Protein AF-A0A661M2Y5-F1 (afdb_monomer)

Structure (mmCIF, N/CA/C/O backbone):
data_AF-A0A661M2Y5-F1
#
_entry.id   AF-A0A661M2Y5-F1
#
loop_
_atom_site.group_PDB
_atom_site.id
_atom_site.type_symbol
_atom_site.label_atom_id
_atom_site.label_alt_id
_atom_site.label_comp_id
_atom_site.label_asym_id
_atom_site.label_entity_id
_atom_site.label_seq_id
_atom_site.pdbx_PDB_ins_code
_atom_site.Cartn_x
_atom_site.Cartn_y
_atom_site.Cartn_z
_atom_site.occupancy
_atom_site.B_iso_or_equiv
_atom_site.auth_seq_id
_atom_site.auth_comp_id
_atom_site.auth_asym_id
_atom_site.auth_atom_id
_atom_site.pdbx_PDB_model_num
ATOM 1 N N . MET A 1 1 ? -28.097 -29.150 -18.353 1.00 53.78 1 MET A N 1
ATOM 2 C CA . MET A 1 1 ? -28.037 -28.243 -17.171 1.00 53.78 1 MET A CA 1
ATOM 3 C C . MET A 1 1 ? -26.857 -28.484 -16.210 1.00 53.78 1 MET A C 1
ATOM 5 O O . MET A 1 1 ? -26.328 -27.504 -15.695 1.00 53.78 1 MET A O 1
ATOM 9 N N . LYS A 1 2 ? -26.381 -29.721 -15.960 1.00 54.84 2 LYS A N 1
ATOM 10 C CA . LYS A 1 2 ? -25.217 -29.977 -15.068 1.00 54.84 2 LYS A CA 1
ATOM 11 C C . LYS A 1 2 ? -23.894 -29.356 -15.574 1.00 54.84 2 LYS A C 1
ATOM 13 O O . LYS A 1 2 ? -23.122 -28.824 -14.783 1.00 54.84 2 LYS A O 1
ATOM 18 N N . THR A 1 3 ? -23.676 -29.315 -16.887 1.00 55.94 3 THR A N 1
ATOM 19 C CA . THR A 1 3 ? -22.455 -28.793 -17.536 1.00 55.94 3 THR A CA 1
ATOM 20 C C . THR A 1 3 ? -22.291 -27.268 -17.432 1.00 55.94 3 THR A C 1
ATOM 22 O O . THR A 1 3 ? -21.174 -26.781 -17.272 1.00 55.94 3 THR A O 1
ATOM 25 N N . GLN A 1 4 ? -23.390 -26.501 -17.438 1.00 59.09 4 GLN A N 1
ATOM 26 C CA . GLN A 1 4 ? -23.367 -25.038 -17.260 1.00 59.09 4 GLN A CA 1
ATOM 27 C C . GLN A 1 4 ? -23.038 -24.625 -15.816 1.00 59.09 4 GLN A C 1
ATOM 29 O O . GLN A 1 4 ? -22.272 -23.685 -15.615 1.00 59.09 4 GLN A O 1
ATOM 34 N N . LYS A 1 5 ? -23.544 -25.350 -14.803 1.00 60.72 5 LYS A N 1
ATOM 35 C CA . LYS A 1 5 ? -23.203 -25.095 -13.387 1.00 60.72 5 LYS A CA 1
ATOM 36 C C . LYS A 1 5 ? -21.722 -25.360 -13.089 1.00 60.72 5 LYS A C 1
ATOM 38 O O . LYS A 1 5 ? -21.108 -24.602 -12.342 1.00 60.72 5 LYS A O 1
ATOM 43 N N . VAL A 1 6 ? -21.131 -26.394 -13.695 1.00 64.38 6 VAL A N 1
ATOM 44 C CA . VAL A 1 6 ? -19.703 -26.721 -13.515 1.00 64.38 6 VAL A CA 1
ATOM 45 C C . VAL A 1 6 ? -18.790 -25.682 -14.177 1.00 64.38 6 VAL A C 1
ATOM 47 O O . VAL A 1 6 ? -17.790 -25.302 -13.572 1.00 64.38 6 VAL A O 1
ATOM 50 N N . ARG A 1 7 ? -19.140 -25.176 -15.372 1.00 57.38 7 ARG A N 1
ATOM 51 C CA . ARG A 1 7 ? -18.387 -24.094 -16.040 1.00 57.38 7 ARG A CA 1
ATOM 52 C C . ARG A 1 7 ? -18.407 -22.797 -15.220 1.00 57.38 7 ARG A C 1
ATOM 54 O O . ARG A 1 7 ? -17.344 -22.329 -14.829 1.00 57.38 7 ARG A O 1
ATOM 61 N N . ARG A 1 8 ? -19.591 -22.336 -14.791 1.00 61.75 8 ARG A N 1
ATOM 62 C CA . ARG A 1 8 ? -19.737 -21.136 -13.936 1.00 61.75 8 ARG A CA 1
ATOM 63 C C . ARG A 1 8 ? -18.931 -21.218 -12.632 1.00 61.75 8 ARG A C 1
ATOM 65 O O . ARG A 1 8 ? -18.325 -20.235 -12.215 1.00 61.75 8 ARG A O 1
ATOM 72 N N . LYS A 1 9 ? -18.875 -22.398 -11.999 1.00 64.31 9 LYS A N 1
ATOM 73 C CA . LYS A 1 9 ? -18.080 -22.610 -10.777 1.00 64.31 9 LYS A CA 1
ATOM 74 C C . LYS A 1 9 ? -16.570 -22.540 -11.047 1.00 64.31 9 LYS A C 1
ATOM 76 O O . LYS A 1 9 ? -15.843 -21.982 -10.232 1.00 64.31 9 LYS A O 1
ATOM 81 N N . LYS A 1 10 ? -16.092 -23.068 -12.180 1.00 63.12 10 LYS A N 1
ATOM 82 C CA . LYS A 1 10 ? -14.674 -22.978 -12.577 1.00 63.12 10 LYS A CA 1
ATOM 83 C C . LYS A 1 10 ? -14.258 -21.540 -12.900 1.00 63.12 10 LYS A C 1
ATOM 85 O O . LYS A 1 10 ? -13.188 -21.122 -12.463 1.00 63.12 10 LYS A O 1
ATOM 90 N N . ASP A 1 11 ? -15.113 -20.782 -13.581 1.00 69.62 11 ASP A N 1
ATOM 91 C CA . ASP A 1 11 ? -14.836 -19.387 -13.943 1.00 69.62 11 ASP A CA 1
ATOM 92 C C . ASP A 1 11 ? -14.784 -18.481 -12.703 1.00 69.62 11 ASP A C 1
ATOM 94 O O . ASP A 1 11 ? -13.849 -17.696 -12.549 1.00 69.62 11 ASP A O 1
ATOM 98 N N . SER A 1 12 ? -15.703 -18.679 -11.751 1.00 71.31 12 SER A N 1
ATOM 99 C CA . SER A 1 12 ? -15.697 -17.990 -10.451 1.00 71.31 12 SER A CA 1
ATOM 100 C C . SER A 1 12 ? -14.425 -18.271 -9.635 1.00 71.31 12 SER A C 1
ATOM 102 O O . SER A 1 12 ? -13.806 -17.346 -9.110 1.00 71.31 12 SER A O 1
ATOM 104 N N . ILE A 1 13 ? -13.970 -19.530 -9.581 1.00 75.06 13 ILE A N 1
ATOM 105 C CA . ILE A 1 13 ? -12.725 -19.902 -8.883 1.00 75.06 13 ILE A CA 1
ATOM 106 C C . ILE A 1 13 ? -11.501 -19.266 -9.560 1.00 75.06 13 ILE A C 1
ATOM 108 O O . ILE A 1 13 ? -10.579 -18.807 -8.881 1.00 75.06 13 ILE A O 1
ATOM 112 N N . LYS A 1 14 ? -11.478 -19.225 -10.897 1.00 74.88 14 LYS A N 1
ATOM 113 C CA . LYS A 1 14 ? -10.385 -18.615 -11.664 1.00 74.88 14 LYS A CA 1
ATOM 114 C C . LYS A 1 14 ? -10.328 -17.098 -11.450 1.00 74.88 14 LYS A C 1
ATOM 116 O O . LYS A 1 14 ? -9.233 -16.562 -11.276 1.00 74.88 14 LYS A O 1
ATOM 121 N N . ALA A 1 15 ? -11.482 -16.431 -11.404 1.00 75.06 15 ALA A N 1
ATOM 122 C CA . ALA A 1 15 ? -11.588 -15.005 -11.104 1.00 75.06 15 ALA A CA 1
ATOM 123 C C . ALA A 1 15 ? -11.096 -14.677 -9.682 1.00 75.06 15 ALA A C 1
ATOM 125 O O . ALA A 1 15 ? -10.226 -13.823 -9.524 1.00 75.06 15 ALA A O 1
ATOM 126 N N . ASP A 1 16 ? -11.541 -15.424 -8.664 1.00 80.94 16 ASP A N 1
ATOM 127 C CA . ASP A 1 16 ? -11.097 -15.242 -7.270 1.00 80.94 16 ASP A CA 1
ATOM 128 C C . ASP A 1 16 ? -9.580 -15.465 -7.119 1.00 80.94 16 ASP A C 1
ATOM 130 O O . ASP A 1 16 ? -8.880 -14.703 -6.449 1.00 80.94 16 ASP A O 1
ATOM 134 N N . LYS A 1 17 ? -9.021 -16.467 -7.815 1.00 85.62 17 LYS A N 1
ATOM 135 C CA . LYS A 1 17 ? -7.566 -16.681 -7.848 1.00 85.62 17 LYS A CA 1
ATOM 136 C C . LYS A 1 17 ? -6.831 -15.490 -8.472 1.00 85.62 17 LYS A C 1
ATOM 138 O O . LYS A 1 17 ? -5.809 -15.075 -7.931 1.00 85.62 17 LYS A O 1
ATOM 143 N N . ARG A 1 18 ? -7.344 -14.924 -9.571 1.00 85.38 18 ARG A N 1
ATOM 144 C CA . ARG A 1 18 ? -6.750 -13.751 -10.235 1.00 85.38 18 ARG A CA 1
ATOM 145 C C . ARG A 1 18 ? -6.761 -12.528 -9.316 1.00 85.38 18 ARG A C 1
ATOM 147 O O . ARG A 1 18 ? -5.717 -11.904 -9.149 1.00 85.38 18 ARG A O 1
ATOM 154 N N . LEU A 1 19 ? -7.892 -12.232 -8.672 1.00 86.69 19 LEU A N 1
ATOM 155 C CA . LEU A 1 19 ? -8.020 -11.107 -7.737 1.00 86.69 19 LEU A CA 1
ATOM 156 C C . LEU A 1 19 ? -7.081 -11.254 -6.534 1.00 86.69 19 LEU A C 1
ATOM 158 O O . LEU A 1 19 ? -6.395 -10.304 -6.166 1.00 86.69 19 LEU A O 1
ATOM 162 N N . LYS A 1 20 ? -6.960 -12.463 -5.971 1.00 88.00 20 LYS A N 1
ATOM 163 C CA . LYS A 1 20 ? -5.998 -12.746 -4.892 1.00 88.00 20 LYS A CA 1
ATOM 164 C C . LYS A 1 20 ? -4.553 -12.509 -5.316 1.00 88.00 20 LYS A C 1
ATOM 166 O O . LYS A 1 20 ? -3.779 -11.956 -4.537 1.00 88.00 20 LYS A O 1
ATOM 171 N N . THR A 1 21 ? -4.174 -12.922 -6.523 1.00 90.81 21 THR A N 1
ATOM 172 C CA . THR A 1 21 ? -2.825 -12.673 -7.050 1.00 90.81 21 THR A CA 1
ATOM 173 C C . THR A 1 21 ? -2.572 -11.179 -7.237 1.00 90.81 21 THR A C 1
ATOM 175 O O . THR A 1 21 ? -1.530 -10.692 -6.798 1.00 90.81 21 THR A O 1
ATOM 178 N N . LYS A 1 22 ? -3.536 -10.440 -7.804 1.00 91.50 22 LYS A N 1
ATOM 179 C CA . LYS A 1 22 ? -3.456 -8.977 -7.935 1.00 91.50 22 LYS A CA 1
ATOM 180 C C . LYS A 1 22 ? -3.284 -8.301 -6.573 1.00 91.50 22 LYS A C 1
ATOM 182 O O . LYS A 1 22 ? -2.339 -7.545 -6.390 1.00 91.50 22 LYS A O 1
ATOM 187 N N . ALA A 1 23 ? -4.115 -8.647 -5.587 1.00 91.31 23 ALA A N 1
ATOM 188 C CA . ALA A 1 23 ? -4.038 -8.084 -4.238 1.00 91.31 23 ALA A CA 1
ATOM 189 C C . ALA A 1 23 ? -2.690 -8.364 -3.550 1.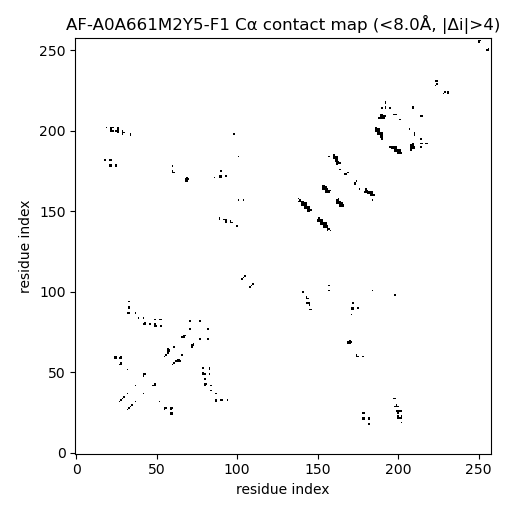00 91.31 23 ALA A C 1
ATOM 191 O O . ALA A 1 23 ? -2.152 -7.493 -2.871 1.00 91.31 23 ALA A O 1
ATOM 192 N N . LYS A 1 24 ? -2.114 -9.561 -3.739 1.00 92.94 24 LYS A N 1
ATOM 193 C CA . LYS A 1 24 ? -0.779 -9.895 -3.213 1.00 92.94 24 LYS A CA 1
ATOM 194 C C . LYS A 1 24 ? 0.312 -9.029 -3.833 1.00 92.94 24 LYS A C 1
ATOM 196 O O . LYS A 1 24 ? 1.089 -8.434 -3.097 1.00 92.94 24 LYS A O 1
ATOM 201 N N . ARG A 1 25 ? 0.339 -8.916 -5.157 1.00 93.69 25 ARG A N 1
ATOM 202 C CA . ARG A 1 25 ? 1.316 -8.075 -5.859 1.00 93.69 25 ARG A CA 1
ATOM 203 C C . ARG A 1 25 ? 1.172 -6.603 -5.477 1.00 93.69 25 ARG A C 1
ATOM 205 O O . ARG A 1 25 ? 2.158 -5.955 -5.144 1.00 93.69 25 ARG A O 1
ATOM 212 N N . LEU A 1 26 ? -0.067 -6.114 -5.403 1.00 94.56 26 LEU A N 1
ATOM 213 C CA . LEU A 1 26 ? -0.361 -4.759 -4.944 1.00 94.56 26 LEU A CA 1
ATOM 214 C C . LEU A 1 26 ? 0.139 -4.528 -3.515 1.00 94.56 26 LEU A C 1
ATOM 216 O O . LEU A 1 26 ? 0.700 -3.475 -3.234 1.00 94.56 26 LEU A O 1
ATOM 220 N N . SER A 1 27 ? -0.020 -5.509 -2.620 1.00 94.19 27 SER A N 1
ATOM 221 C CA . SER A 1 27 ? 0.463 -5.385 -1.240 1.00 94.19 27 SER A CA 1
ATOM 222 C C . SER A 1 27 ? 1.974 -5.195 -1.153 1.00 94.19 27 SER A C 1
ATOM 224 O O . SER A 1 27 ? 2.420 -4.373 -0.364 1.00 94.19 27 SER A O 1
ATOM 226 N N . VAL A 1 28 ? 2.743 -5.887 -2.000 1.00 94.50 28 VAL A N 1
ATOM 227 C CA . VAL A 1 28 ? 4.206 -5.759 -2.045 1.00 94.50 28 VAL A CA 1
ATOM 228 C C . VAL A 1 28 ? 4.600 -4.359 -2.512 1.00 94.50 28 VAL A C 1
ATOM 230 O O . VAL A 1 28 ? 5.385 -3.695 -1.843 1.00 94.50 28 VAL A O 1
ATOM 233 N N . ILE A 1 29 ? 4.005 -3.867 -3.606 1.00 94.56 29 ILE A N 1
ATOM 234 C CA . ILE A 1 29 ? 4.275 -2.510 -4.109 1.00 94.56 29 ILE A CA 1
ATOM 235 C C . ILE A 1 29 ? 3.915 -1.459 -3.054 1.00 94.56 29 ILE A C 1
ATOM 237 O O . ILE A 1 29 ? 4.697 -0.554 -2.777 1.00 94.56 29 ILE A O 1
ATOM 241 N N . VAL A 1 30 ? 2.744 -1.571 -2.430 1.00 94.69 30 VAL A N 1
ATOM 242 C CA . VAL A 1 30 ? 2.318 -0.599 -1.419 1.00 94.69 30 VAL A CA 1
ATOM 243 C C . VAL A 1 30 ? 3.250 -0.624 -0.205 1.00 94.69 30 VAL A C 1
ATOM 245 O O . VAL A 1 30 ? 3.762 0.425 0.178 1.00 94.69 30 VAL A O 1
ATOM 248 N N . ASP A 1 31 ? 3.510 -1.797 0.374 1.00 92.38 31 ASP A N 1
ATOM 249 C CA . ASP A 1 31 ? 4.230 -1.906 1.647 1.00 92.38 31 ASP A CA 1
ATOM 250 C C . ASP A 1 31 ? 5.741 -1.652 1.516 1.00 92.38 31 ASP A C 1
ATOM 252 O O . ASP A 1 31 ? 6.345 -1.112 2.448 1.00 92.38 31 ASP A O 1
ATOM 256 N N . GLU A 1 32 ? 6.358 -2.031 0.392 1.00 92.81 32 GLU A N 1
ATOM 257 C CA . GLU A 1 32 ? 7.814 -1.957 0.201 1.00 92.81 32 GLU A CA 1
ATOM 258 C C . GLU A 1 32 ? 8.280 -0.822 -0.717 1.00 92.81 32 GLU A C 1
ATOM 260 O O . GLU A 1 32 ? 9.462 -0.470 -0.669 1.00 92.81 32 GLU A O 1
ATOM 265 N N . PHE A 1 33 ? 7.385 -0.241 -1.524 1.00 93.69 33 PHE A N 1
ATOM 266 C CA . PHE A 1 33 ? 7.721 0.836 -2.458 1.00 93.69 33 PHE A CA 1
ATOM 267 C C . PHE A 1 33 ? 7.003 2.150 -2.129 1.00 93.69 33 PHE A C 1
ATOM 269 O O . PHE A 1 33 ? 7.670 3.158 -1.939 1.00 93.69 33 PHE A O 1
ATOM 276 N N . LEU A 1 34 ? 5.669 2.163 -2.008 1.00 94.12 34 LEU A N 1
ATOM 277 C CA . LEU A 1 34 ? 4.892 3.416 -1.903 1.00 94.12 34 LEU A CA 1
ATOM 278 C C . LEU A 1 34 ? 4.721 3.961 -0.478 1.00 94.12 34 LEU A C 1
ATOM 280 O O . LEU A 1 34 ? 4.495 5.156 -0.298 1.00 94.12 34 LEU A O 1
ATOM 284 N N . GLU A 1 35 ? 4.786 3.105 0.542 1.00 92.44 35 GLU A N 1
ATOM 285 C CA . GLU A 1 35 ? 4.670 3.486 1.962 1.00 92.44 35 GLU A CA 1
ATOM 286 C C . GLU A 1 35 ? 6.036 3.522 2.675 1.00 92.44 35 GLU A C 1
ATOM 288 O O . GLU A 1 35 ? 6.121 3.558 3.912 1.00 92.44 35 GLU A O 1
ATOM 293 N N . VAL A 1 36 ? 7.116 3.505 1.892 1.00 88.19 36 VAL A N 1
ATOM 294 C CA . VAL A 1 36 ? 8.504 3.633 2.338 1.00 88.19 36 VAL A CA 1
ATOM 295 C C . VAL A 1 36 ? 9.056 4.957 1.834 1.00 88.19 36 VAL A C 1
ATOM 297 O O . VAL A 1 36 ? 8.808 5.345 0.702 1.00 88.19 36 VAL A O 1
ATOM 300 N N . ASP A 1 37 ? 9.828 5.638 2.676 1.00 82.94 37 ASP A N 1
ATOM 301 C CA . ASP A 1 37 ? 10.513 6.859 2.271 1.00 82.94 37 ASP A CA 1
ATOM 302 C C . ASP A 1 37 ? 11.768 6.504 1.458 1.00 82.94 37 ASP A C 1
ATOM 304 O O . ASP A 1 37 ? 12.713 5.884 1.970 1.00 82.94 37 ASP A O 1
ATOM 308 N N . ILE A 1 38 ? 11.745 6.826 0.165 1.00 84.38 38 ILE A N 1
ATOM 309 C CA . ILE A 1 38 ? 12.832 6.540 -0.770 1.00 84.38 38 ILE A CA 1
ATOM 310 C C . ILE A 1 38 ? 13.629 7.819 -1.027 1.00 84.38 38 ILE A C 1
ATOM 312 O O . ILE A 1 38 ? 13.222 8.706 -1.774 1.00 84.38 38 ILE A O 1
ATOM 316 N N . ASP A 1 39 ? 14.819 7.871 -0.434 1.00 84.00 39 ASP A N 1
ATOM 317 C CA . ASP A 1 39 ? 15.794 8.934 -0.663 1.00 84.00 39 ASP A CA 1
ATOM 318 C C . ASP A 1 39 ? 16.480 8.762 -2.029 1.00 84.00 39 ASP A C 1
ATOM 320 O O . ASP A 1 39 ? 17.317 7.871 -2.223 1.00 84.00 39 ASP A O 1
ATOM 324 N N . ARG A 1 40 ? 16.125 9.637 -2.976 1.00 78.19 40 ARG A N 1
ATOM 325 C CA . ARG A 1 40 ? 16.626 9.629 -4.361 1.00 78.19 40 ARG A CA 1
ATOM 326 C C . ARG A 1 40 ? 18.145 9.787 -4.432 1.00 78.19 40 ARG A C 1
ATOM 328 O O . ARG A 1 40 ? 18.783 9.142 -5.258 1.00 78.19 40 ARG A O 1
ATOM 335 N N . ASN A 1 41 ? 18.735 10.566 -3.522 1.00 77.62 41 ASN A N 1
ATOM 336 C CA . ASN A 1 41 ? 20.180 10.811 -3.501 1.00 77.62 41 ASN A CA 1
ATOM 337 C C . ASN A 1 41 ? 20.978 9.574 -3.069 1.00 77.62 41 ASN A C 1
ATOM 339 O O . ASN A 1 41 ? 22.180 9.488 -3.320 1.00 77.62 41 ASN A O 1
ATOM 343 N N . LYS A 1 42 ? 20.319 8.623 -2.397 1.00 84.12 42 LYS A N 1
ATOM 344 C CA . LYS A 1 42 ? 20.926 7.358 -1.974 1.00 84.12 42 LYS A CA 1
ATOM 345 C C . LYS A 1 42 ? 20.765 6.253 -3.008 1.00 84.12 42 LYS A C 1
ATOM 347 O O . LYS A 1 42 ? 21.609 5.368 -3.039 1.00 84.12 42 LYS A O 1
ATOM 352 N N . LEU A 1 43 ? 19.743 6.309 -3.866 1.00 84.31 43 LEU A N 1
ATOM 353 C CA . LEU A 1 43 ? 19.519 5.285 -4.894 1.00 84.31 43 LEU A CA 1
ATOM 354 C C . LEU A 1 43 ? 20.704 5.156 -5.860 1.00 84.31 43 LEU A C 1
ATOM 356 O O . LEU A 1 43 ? 21.128 4.045 -6.152 1.00 84.31 43 LEU A O 1
ATOM 360 N N . SER A 1 44 ? 21.291 6.271 -6.303 1.00 82.62 44 SER A N 1
ATOM 361 C CA . SER A 1 44 ? 22.449 6.240 -7.212 1.00 82.62 44 SER A CA 1
ATOM 362 C C . SER A 1 44 ? 23.716 5.642 -6.587 1.00 82.62 44 SER A C 1
ATOM 364 O O . SER A 1 44 ? 24.606 5.221 -7.317 1.00 82.62 44 SER A O 1
ATOM 366 N N . LYS A 1 45 ? 23.798 5.593 -5.251 1.00 87.62 45 LYS A N 1
ATOM 367 C CA . LYS A 1 45 ? 24.945 5.061 -4.495 1.00 87.62 45 LYS A CA 1
ATOM 368 C C . LYS A 1 45 ? 24.726 3.635 -3.992 1.00 87.62 45 LYS A C 1
ATOM 370 O O . LYS A 1 45 ? 25.685 2.954 -3.651 1.00 87.62 45 LYS A O 1
ATOM 375 N N . ASP A 1 46 ? 23.472 3.202 -3.911 1.00 90.19 46 ASP A N 1
ATOM 376 C CA . ASP A 1 46 ? 23.064 1.904 -3.384 1.00 90.19 46 ASP A CA 1
ATOM 377 C C . ASP A 1 46 ? 22.516 1.042 -4.529 1.00 90.19 46 ASP A C 1
ATOM 379 O O . ASP A 1 46 ? 21.307 0.973 -4.786 1.00 90.19 46 ASP A O 1
ATOM 383 N N . HIS A 1 47 ? 23.444 0.430 -5.267 1.00 87.69 47 HIS A N 1
ATOM 384 C CA . HIS A 1 47 ? 23.126 -0.399 -6.428 1.00 87.69 47 HIS A CA 1
ATOM 385 C C . HIS A 1 47 ? 22.273 -1.612 -6.050 1.00 87.69 47 HIS A C 1
ATOM 387 O O . HIS A 1 47 ? 21.327 -1.928 -6.766 1.00 87.69 47 HIS A O 1
ATOM 393 N N . GLU A 1 48 ? 22.553 -2.250 -4.911 1.00 90.62 48 GLU A N 1
ATOM 394 C CA . GLU A 1 48 ? 21.803 -3.419 -4.443 1.00 90.62 48 GLU A CA 1
ATOM 395 C C . GLU A 1 48 ? 20.346 -3.053 -4.147 1.00 90.62 48 GLU A C 1
ATOM 397 O O . GLU A 1 48 ? 19.419 -3.711 -4.627 1.00 90.62 48 GLU A O 1
ATOM 402 N N . LYS A 1 49 ? 20.117 -1.955 -3.416 1.00 90.69 49 LYS A N 1
ATOM 403 C CA . LYS A 1 49 ? 18.759 -1.474 -3.156 1.00 90.69 49 LYS A CA 1
ATOM 404 C C . LYS A 1 49 ? 18.048 -1.082 -4.443 1.00 90.69 49 LYS A C 1
ATOM 406 O O . LYS A 1 49 ? 16.872 -1.409 -4.590 1.00 90.69 49 LYS A O 1
ATOM 411 N N . THR A 1 50 ? 18.725 -0.393 -5.357 1.00 88.81 50 THR A N 1
ATOM 412 C CA . THR A 1 50 ? 18.148 -0.002 -6.650 1.00 88.81 50 THR A CA 1
ATOM 413 C C . THR A 1 50 ? 17.721 -1.222 -7.459 1.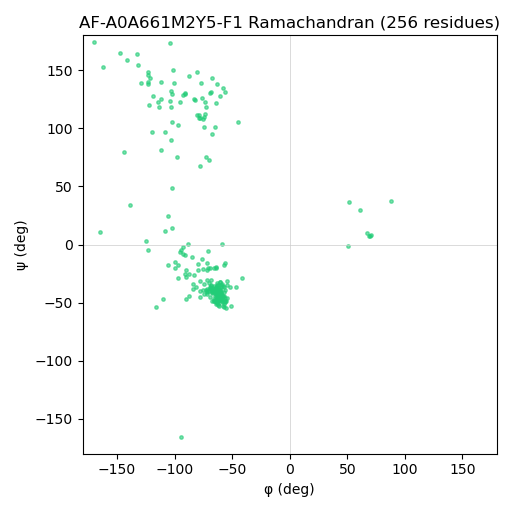00 88.81 50 THR A C 1
ATOM 415 O O . THR A 1 50 ? 16.580 -1.268 -7.915 1.00 88.81 50 THR A O 1
ATOM 418 N N . GLU A 1 51 ? 18.580 -2.235 -7.571 1.00 88.06 51 GLU A N 1
ATOM 419 C CA . GLU A 1 51 ? 18.276 -3.481 -8.280 1.00 88.06 51 GLU A CA 1
ATOM 420 C C . GLU A 1 51 ? 17.090 -4.210 -7.637 1.00 88.06 51 GLU A C 1
ATOM 422 O O . GLU A 1 51 ? 16.148 -4.612 -8.319 1.00 88.06 51 GLU A O 1
ATOM 427 N N . ARG A 1 52 ? 17.083 -4.308 -6.301 1.00 92.62 52 ARG A N 1
ATOM 428 C CA . ARG A 1 52 ? 15.986 -4.918 -5.539 1.00 92.62 52 ARG A CA 1
ATOM 429 C C . ARG A 1 52 ? 14.652 -4.225 -5.813 1.00 92.62 52 ARG A C 1
ATOM 431 O O . ARG A 1 52 ? 13.644 -4.899 -6.003 1.00 92.62 52 ARG A O 1
ATOM 438 N N . LEU A 1 53 ? 14.634 -2.891 -5.812 1.00 91.06 53 LEU A N 1
ATOM 439 C CA . LEU A 1 53 ? 13.423 -2.110 -6.073 1.00 91.06 53 LEU A CA 1
ATOM 440 C C . LEU A 1 53 ? 12.972 -2.224 -7.531 1.00 91.06 53 LEU A C 1
ATOM 442 O O . LEU A 1 53 ? 11.773 -2.304 -7.786 1.00 91.06 53 LEU A O 1
ATOM 446 N N . LEU A 1 54 ? 13.911 -2.269 -8.477 1.00 87.50 54 LEU A N 1
ATOM 447 C CA . LEU A 1 54 ? 13.596 -2.469 -9.885 1.00 87.50 54 LEU A CA 1
ATOM 448 C C . LEU A 1 54 ? 12.945 -3.836 -10.113 1.00 87.50 54 LEU A C 1
ATOM 450 O O . LEU A 1 54 ? 11.867 -3.904 -10.698 1.00 87.50 54 LEU A O 1
ATOM 454 N N . ASN A 1 55 ? 13.546 -4.901 -9.580 1.00 87.25 55 ASN A N 1
ATOM 455 C CA . ASN A 1 55 ? 13.001 -6.257 -9.664 1.00 87.25 55 ASN A CA 1
ATOM 456 C C . ASN A 1 55 ? 11.629 -6.351 -8.989 1.00 87.25 55 ASN A C 1
ATOM 458 O O . ASN A 1 55 ? 10.705 -6.947 -9.537 1.00 87.25 55 ASN A O 1
ATOM 462 N N . LEU A 1 56 ? 11.449 -5.676 -7.848 1.00 92.00 56 LEU A N 1
ATOM 463 C CA . LEU A 1 56 ? 10.152 -5.584 -7.184 1.00 92.00 56 LEU A CA 1
ATOM 464 C C . LEU A 1 56 ? 9.081 -5.009 -8.117 1.00 92.00 56 LEU A C 1
ATOM 466 O O . LEU A 1 56 ? 7.985 -5.572 -8.184 1.00 92.00 56 LEU A O 1
ATOM 470 N N . LEU A 1 57 ? 9.383 -3.925 -8.839 1.00 88.62 57 LEU A N 1
ATOM 471 C CA . LEU A 1 57 ? 8.467 -3.348 -9.822 1.00 88.62 57 LEU A CA 1
ATOM 472 C C . LEU A 1 57 ? 8.247 -4.307 -11.002 1.00 88.62 57 LEU A C 1
ATOM 474 O O . LEU A 1 57 ? 7.099 -4.590 -11.325 1.00 88.62 57 LEU A O 1
ATOM 478 N N . VAL A 1 58 ? 9.299 -4.873 -11.600 1.00 84.19 58 VAL A N 1
ATOM 479 C CA . VAL A 1 58 ? 9.208 -5.860 -12.701 1.00 84.19 58 VAL A CA 1
ATOM 480 C C . VAL A 1 58 ? 8.267 -7.012 -12.351 1.00 84.19 58 VAL A C 1
ATOM 482 O O . VAL A 1 58 ? 7.285 -7.253 -13.059 1.00 84.19 58 VAL A O 1
ATOM 485 N N . ASP A 1 59 ? 8.481 -7.656 -11.211 1.00 87.25 59 ASP A N 1
ATOM 486 C CA . ASP A 1 59 ? 7.716 -8.834 -10.807 1.00 87.25 59 ASP A CA 1
ATOM 487 C C . ASP A 1 59 ? 6.277 -8.485 -10.406 1.00 87.25 59 ASP A C 1
ATOM 489 O O . ASP A 1 59 ? 5.317 -9.182 -10.757 1.00 87.25 59 ASP A O 1
ATOM 493 N N . ASN A 1 60 ? 6.098 -7.394 -9.655 1.00 90.25 60 ASN A N 1
ATOM 494 C CA . ASN A 1 60 ? 4.816 -7.097 -9.020 1.00 90.25 60 ASN A CA 1
ATOM 495 C C . ASN A 1 60 ? 3.958 -6.119 -9.808 1.00 90.25 60 ASN A C 1
ATOM 497 O O . ASN A 1 60 ? 2.738 -6.224 -9.725 1.00 90.25 60 ASN A O 1
ATOM 501 N N . LEU A 1 61 ? 4.529 -5.214 -10.592 1.00 86.88 61 LEU A N 1
ATOM 502 C CA . LEU A 1 61 ? 3.776 -4.279 -11.426 1.00 86.88 61 LEU A CA 1
ATOM 503 C C . LEU A 1 61 ? 3.518 -4.881 -12.807 1.00 86.88 61 LEU A C 1
ATOM 505 O O . LEU A 1 61 ? 2.367 -4.951 -13.228 1.00 86.88 61 LEU A O 1
ATOM 509 N N . TRP A 1 62 ? 4.551 -5.447 -13.433 1.00 81.81 62 TRP A N 1
ATOM 510 C CA . TRP A 1 62 ? 4.481 -5.925 -14.817 1.00 81.81 62 TRP A CA 1
ATOM 511 C C . TRP A 1 62 ? 4.479 -7.459 -14.986 1.00 81.81 62 TRP A C 1
ATOM 513 O O . TRP A 1 62 ? 4.572 -7.956 -16.102 1.00 81.81 62 TRP A O 1
ATOM 523 N N . GLU A 1 63 ? 4.309 -8.243 -13.915 1.00 79.94 63 GLU A N 1
ATOM 524 C CA . GLU A 1 63 ? 4.247 -9.725 -13.970 1.00 79.94 63 GLU A CA 1
ATOM 525 C C . GLU A 1 63 ? 5.516 -10.392 -14.510 1.00 79.94 63 GLU A C 1
ATOM 527 O O . GLU A 1 63 ? 5.442 -11.445 -15.146 1.00 79.94 63 GLU A O 1
ATOM 532 N N . GLY A 1 64 ? 6.679 -9.773 -14.311 1.00 60.50 64 GLY A N 1
ATOM 533 C CA . GLY A 1 64 ? 7.925 -10.250 -14.907 1.00 60.50 64 GLY A CA 1
ATOM 534 C C . GLY A 1 64 ? 7.965 -10.084 -16.428 1.00 60.50 64 GLY A C 1
ATOM 535 O O . GLY A 1 64 ? 8.887 -10.572 -17.076 1.00 60.50 64 GLY A O 1
ATOM 536 N N . LYS A 1 65 ? 6.969 -9.415 -17.024 1.00 59.44 65 LYS A N 1
ATOM 537 C CA . LYS A 1 65 ? 6.995 -9.026 -18.430 1.00 59.44 65 LYS A CA 1
ATOM 538 C C . LYS A 1 65 ? 7.596 -7.639 -18.517 1.00 59.44 65 LYS A C 1
ATOM 540 O O . LYS A 1 65 ? 7.148 -6.718 -17.844 1.00 59.44 65 LYS A O 1
ATOM 545 N N . HIS A 1 66 ? 8.573 -7.468 -19.392 1.00 51.25 66 HIS A N 1
ATOM 546 C CA . HIS A 1 66 ? 8.957 -6.131 -19.804 1.00 51.25 66 HIS A CA 1
ATOM 547 C C . HIS A 1 66 ? 7.760 -5.516 -20.534 1.00 51.25 66 HIS A C 1
ATOM 549 O O . HIS A 1 66 ? 7.249 -6.078 -21.506 1.00 51.25 66 HIS A O 1
ATOM 555 N N . SER A 1 67 ? 7.267 -4.381 -20.045 1.00 48.97 67 SER A N 1
ATOM 556 C CA . SER A 1 67 ? 6.401 -3.541 -20.861 1.00 48.97 67 SER A CA 1
ATOM 557 C C . SER A 1 67 ? 7.264 -3.039 -22.018 1.00 48.97 67 SER A C 1
ATOM 559 O O . SER A 1 67 ? 8.038 -2.103 -21.842 1.00 48.97 67 SER A O 1
ATOM 561 N N . ASN A 1 68 ? 7.130 -3.641 -23.207 1.00 42.56 68 ASN A N 1
ATOM 562 C CA . ASN A 1 68 ? 7.748 -3.154 -24.456 1.00 42.56 68 ASN A CA 1
ATOM 563 C C . ASN A 1 68 ? 7.311 -1.718 -24.825 1.00 42.56 68 ASN A C 1
ATOM 565 O O . ASN A 1 68 ? 7.687 -1.198 -25.871 1.00 42.56 68 ASN A O 1
ATOM 569 N N . THR A 1 69 ? 6.467 -1.094 -24.005 1.00 47.78 69 THR A N 1
ATOM 570 C CA . THR A 1 69 ? 5.849 0.209 -24.229 1.00 47.78 69 THR A CA 1
ATOM 571 C C . THR A 1 69 ? 6.132 1.221 -23.127 1.00 47.78 69 THR A C 1
ATOM 573 O O . THR A 1 69 ? 5.761 2.381 -23.286 1.00 47.78 69 THR A O 1
ATOM 576 N N . ASP A 1 70 ? 6.810 0.834 -22.043 1.00 53.03 70 ASP A N 1
ATOM 577 C CA . ASP A 1 70 ? 7.273 1.814 -21.067 1.00 53.03 70 ASP A CA 1
ATOM 578 C C . ASP A 1 70 ? 8.460 2.564 -21.672 1.00 53.03 70 ASP A C 1
ATOM 580 O O . ASP A 1 70 ? 9.537 2.004 -21.885 1.00 53.03 70 ASP A O 1
ATOM 584 N N . PHE A 1 71 ? 8.227 3.850 -21.942 1.00 49.75 71 PHE A N 1
ATOM 585 C CA . PHE A 1 71 ? 9.145 4.819 -22.546 1.00 49.75 71 PHE A CA 1
ATOM 586 C C . PHE A 1 71 ? 10.591 4.718 -22.031 1.00 49.75 71 PHE A C 1
ATOM 588 O O . PHE A 1 71 ? 11.512 5.012 -22.772 1.00 49.75 71 PHE A O 1
ATOM 595 N N . TYR A 1 72 ? 10.805 4.279 -20.788 1.00 53.34 72 TYR A N 1
ATOM 596 C CA . TYR A 1 72 ? 12.124 4.203 -20.157 1.00 53.34 72 TYR A CA 1
ATOM 597 C C . TYR A 1 72 ? 12.942 2.950 -20.486 1.00 53.34 72 TYR A C 1
ATOM 599 O O . TYR A 1 72 ? 14.163 3.034 -20.442 1.00 53.34 72 TYR A O 1
ATOM 607 N N . TRP A 1 73 ? 12.320 1.817 -20.830 1.00 54.50 73 TRP A N 1
ATOM 608 C CA . TRP A 1 73 ? 13.064 0.598 -21.200 1.00 54.50 73 TRP A CA 1
ATOM 609 C C . TRP A 1 73 ? 13.586 0.635 -22.638 1.00 54.50 73 TRP A C 1
ATOM 611 O O . TRP A 1 73 ? 14.461 -0.145 -22.990 1.00 54.50 73 TRP A O 1
ATOM 621 N N . LEU A 1 74 ? 13.043 1.538 -23.459 1.00 46.88 74 LEU A N 1
ATOM 622 C CA . LEU A 1 74 ? 13.470 1.763 -24.841 1.00 46.88 74 LEU A CA 1
ATOM 623 C C . LEU A 1 74 ? 14.788 2.550 -24.942 1.00 46.88 74 LEU A C 1
ATOM 625 O O . LEU A 1 74 ? 15.370 2.606 -26.020 1.00 46.88 74 LEU A O 1
ATOM 629 N N . TYR A 1 75 ? 15.259 3.147 -23.843 1.00 51.91 75 TYR A N 1
ATOM 630 C CA . TYR A 1 75 ? 16.534 3.856 -23.788 1.00 51.91 75 TYR A CA 1
ATOM 631 C C . TYR A 1 75 ? 17.527 3.033 -22.965 1.00 51.91 75 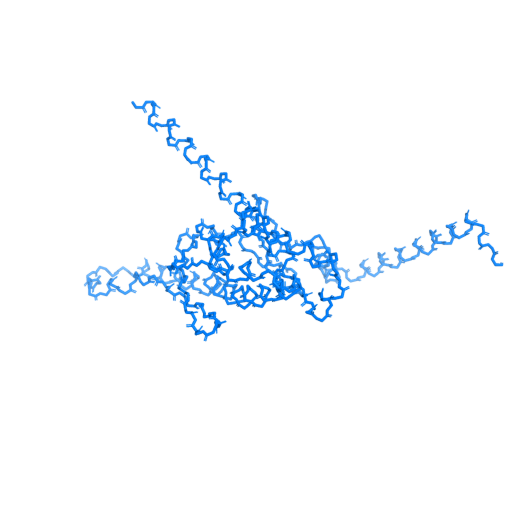TYR A C 1
ATOM 633 O O . TYR A 1 75 ? 17.529 3.104 -21.735 1.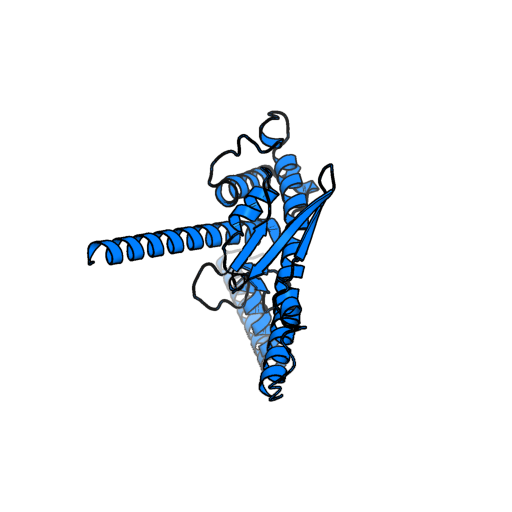00 51.91 75 TYR A O 1
ATOM 641 N N . GLU A 1 76 ? 18.371 2.257 -23.649 1.00 56.31 76 GLU A N 1
ATOM 642 C CA . GLU A 1 76 ? 19.410 1.407 -23.039 1.00 56.31 76 GLU A CA 1
ATOM 643 C C . GLU A 1 76 ? 20.397 2.198 -22.149 1.00 56.31 76 GLU A C 1
ATOM 645 O O . GLU A 1 76 ? 21.029 1.622 -21.265 1.00 56.31 76 GLU A O 1
ATOM 650 N N . ASP A 1 77 ? 20.454 3.525 -22.304 1.00 66.00 77 ASP A N 1
ATOM 651 C CA . ASP A 1 77 ? 21.404 4.414 -21.626 1.00 66.00 77 ASP A CA 1
ATOM 652 C C . ASP A 1 77 ? 20.906 5.032 -20.303 1.00 66.00 77 ASP A C 1
ATOM 654 O O . ASP A 1 77 ? 21.650 5.771 -19.652 1.00 66.00 77 ASP A O 1
ATOM 658 N N . ILE A 1 78 ? 19.662 4.782 -19.871 1.00 75.19 78 ILE A N 1
ATOM 659 C CA . ILE A 1 78 ? 19.144 5.393 -18.631 1.00 75.19 78 ILE A CA 1
ATOM 660 C C . ILE A 1 78 ? 19.597 4.584 -17.402 1.00 75.19 78 ILE A C 1
ATOM 662 O O . ILE A 1 78 ? 19.270 3.399 -17.285 1.00 75.19 78 ILE A O 1
ATOM 666 N N . PRO A 1 79 ? 20.262 5.205 -16.406 1.00 83.69 79 PRO A N 1
ATOM 667 C CA . PRO A 1 79 ? 20.632 4.518 -15.175 1.00 83.69 79 PRO A CA 1
ATOM 668 C C . PRO A 1 79 ? 19.413 3.943 -14.441 1.00 83.69 79 PRO A C 1
ATOM 670 O O . PRO A 1 79 ? 18.425 4.640 -14.199 1.00 83.69 79 PRO A O 1
ATOM 673 N N . LYS A 1 80 ? 19.506 2.694 -13.967 1.00 84.00 80 LYS A N 1
ATOM 674 C CA . LYS A 1 80 ? 18.427 2.018 -13.212 1.00 84.00 80 LYS A CA 1
ATOM 675 C C . LYS A 1 80 ? 17.900 2.841 -12.030 1.00 84.00 80 LYS A C 1
ATOM 677 O O . LYS A 1 80 ? 16.701 2.846 -11.761 1.00 84.00 80 LYS A O 1
ATOM 682 N N . SER A 1 81 ? 18.776 3.576 -11.341 1.00 86.00 81 SER A N 1
ATOM 683 C CA . SER A 1 81 ? 18.394 4.458 -10.230 1.00 86.00 81 SER A CA 1
ATOM 684 C C . SER A 1 81 ? 17.458 5.583 -10.670 1.00 86.00 81 SER A C 1
ATOM 686 O O . SER A 1 81 ? 16.565 5.972 -9.919 1.00 86.00 81 SER A O 1
ATOM 688 N N . GLU A 1 82 ? 17.633 6.093 -11.889 1.00 83.31 82 GLU A N 1
ATOM 689 C CA . GLU A 1 82 ? 16.767 7.117 -12.465 1.00 83.31 82 GLU A CA 1
ATOM 690 C C . GLU A 1 82 ? 15.398 6.537 -12.835 1.00 83.31 82 GLU A C 1
ATOM 692 O O . GLU A 1 82 ? 14.377 7.154 -12.529 1.00 83.31 82 GLU A O 1
ATOM 697 N N . ILE A 1 83 ? 15.364 5.321 -13.391 1.00 82.50 83 ILE A N 1
ATOM 698 C CA . ILE A 1 83 ? 14.118 4.590 -13.675 1.00 82.50 83 ILE A CA 1
ATOM 699 C C . ILE A 1 83 ? 13.306 4.408 -12.385 1.00 82.50 83 ILE A C 1
ATOM 701 O O . ILE A 1 83 ? 12.143 4.812 -12.319 1.00 82.50 83 ILE A O 1
ATOM 705 N N . VAL A 1 84 ? 13.929 3.863 -11.333 1.00 86.94 84 VAL A N 1
ATOM 706 C CA . VAL A 1 84 ? 13.290 3.647 -10.022 1.00 86.94 84 VAL A CA 1
ATOM 707 C C . VAL A 1 84 ? 12.791 4.966 -9.425 1.00 86.94 84 VAL A C 1
ATOM 709 O O . VAL A 1 84 ? 11.661 5.033 -8.940 1.00 86.94 84 VAL A O 1
ATOM 712 N N . SER A 1 85 ? 13.601 6.025 -9.496 1.00 86.81 85 SER A N 1
ATOM 713 C CA . SER A 1 85 ? 13.245 7.356 -8.990 1.00 86.81 85 SER A CA 1
ATOM 714 C C . SER A 1 85 ? 12.019 7.940 -9.702 1.00 86.81 85 SER A C 1
ATOM 716 O O . SER A 1 85 ? 11.071 8.372 -9.042 1.00 86.81 85 SER A O 1
ATOM 718 N N . LYS A 1 86 ? 11.985 7.891 -11.041 1.00 83.06 86 LYS A N 1
ATOM 719 C CA . LYS A 1 86 ? 10.852 8.385 -11.843 1.00 83.06 86 LYS A CA 1
ATOM 720 C C . LYS A 1 86 ? 9.581 7.570 -11.606 1.00 83.06 86 LYS A C 1
ATOM 722 O O . LYS A 1 86 ? 8.497 8.143 -11.501 1.00 83.06 86 LYS A O 1
ATOM 727 N N . CYS A 1 87 ? 9.706 6.248 -11.468 1.00 86.31 87 CYS A N 1
ATOM 728 C CA . CYS A 1 87 ? 8.580 5.387 -11.103 1.00 86.31 87 CYS A CA 1
ATOM 729 C C . CYS A 1 87 ? 8.027 5.758 -9.723 1.00 86.31 87 CYS A C 1
ATOM 731 O O . CYS A 1 87 ? 6.816 5.901 -9.566 1.00 86.31 87 CYS A O 1
ATOM 733 N N . TYR A 1 88 ? 8.904 5.953 -8.733 1.00 89.00 88 TYR A N 1
ATOM 734 C CA . TYR A 1 88 ? 8.498 6.347 -7.386 1.00 89.00 88 TYR A CA 1
ATOM 735 C C . TYR A 1 88 ? 7.775 7.693 -7.380 1.00 89.00 88 TYR A C 1
ATOM 737 O O . TYR A 1 88 ? 6.716 7.809 -6.773 1.00 89.00 88 TYR A O 1
ATOM 745 N N . GLU A 1 89 ? 8.294 8.696 -8.088 1.00 86.00 89 GLU A N 1
ATOM 746 C CA . GLU A 1 89 ? 7.664 10.014 -8.192 1.00 86.00 89 GLU A CA 1
ATOM 747 C C . GLU A 1 89 ? 6.225 9.929 -8.705 1.00 86.00 89 GLU A C 1
ATOM 749 O O . GLU A 1 89 ? 5.296 10.352 -8.019 1.00 86.00 89 GLU A O 1
ATOM 754 N N . ARG A 1 90 ? 6.031 9.292 -9.862 1.00 84.38 90 ARG A N 1
ATOM 755 C CA . ARG A 1 90 ? 4.712 9.192 -10.497 1.00 84.38 90 ARG A CA 1
ATOM 756 C C . ARG A 1 90 ? 3.734 8.369 -9.673 1.00 84.38 90 ARG A C 1
ATOM 758 O O . ARG A 1 90 ? 2.594 8.777 -9.455 1.00 84.38 90 ARG A O 1
ATOM 765 N N . LEU A 1 91 ? 4.179 7.205 -9.200 1.00 89.31 91 LEU A N 1
ATOM 766 C CA . LEU A 1 91 ? 3.318 6.314 -8.436 1.00 89.31 91 LEU A CA 1
ATOM 767 C C . LEU A 1 91 ? 2.980 6.898 -7.064 1.00 89.31 91 LEU A C 1
ATOM 769 O O . LEU A 1 91 ? 1.851 6.734 -6.616 1.00 89.31 91 LEU A O 1
ATOM 773 N N . SER A 1 92 ? 3.906 7.594 -6.397 1.00 90.38 92 SER A N 1
ATOM 774 C CA . SER A 1 92 ? 3.633 8.218 -5.097 1.00 90.38 92 SER A CA 1
ATOM 775 C C . SER A 1 92 ? 2.654 9.390 -5.201 1.00 90.38 92 SER A C 1
ATOM 777 O O . SER A 1 92 ? 1.756 9.491 -4.360 1.00 90.38 92 SER A O 1
ATOM 779 N N . GLU A 1 93 ? 2.756 10.218 -6.247 1.00 88.38 93 GLU A N 1
ATOM 780 C CA . GLU A 1 93 ? 1.798 11.297 -6.517 1.00 88.38 93 GLU A CA 1
ATOM 781 C C . GLU A 1 93 ? 0.391 10.733 -6.764 1.00 88.38 93 GLU A C 1
ATOM 783 O O . GLU A 1 93 ? -0.567 11.119 -6.083 1.00 88.38 93 GLU A O 1
ATOM 788 N N . PHE A 1 94 ? 0.277 9.763 -7.679 1.00 89.44 94 PHE A N 1
ATOM 789 C CA . PHE A 1 94 ? -0.981 9.065 -7.949 1.00 89.44 94 PHE A CA 1
ATOM 790 C C . PHE A 1 94 ? -1.544 8.419 -6.675 1.00 89.44 94 PHE A C 1
ATOM 792 O O . PHE A 1 94 ? -2.711 8.608 -6.324 1.00 89.44 94 PHE A O 1
ATOM 799 N N . TRP A 1 95 ? -0.707 7.686 -5.938 1.00 92.81 95 TRP A N 1
ATOM 800 C CA . TRP A 1 95 ? -1.100 6.952 -4.738 1.00 92.81 95 TRP A CA 1
ATOM 801 C C . TRP A 1 95 ? -1.616 7.867 -3.629 1.00 92.81 95 TRP A C 1
ATOM 803 O O . TRP A 1 95 ? -2.590 7.530 -2.951 1.00 92.81 95 TRP A O 1
ATOM 813 N N . ALA A 1 96 ? -0.999 9.034 -3.435 1.00 90.56 96 ALA A N 1
ATOM 814 C CA . ALA A 1 96 ? -1.449 10.010 -2.450 1.00 90.56 96 ALA A CA 1
ATOM 815 C C . ALA A 1 96 ? -2.882 10.490 -2.741 1.00 90.56 96 ALA A C 1
ATOM 817 O O . ALA A 1 96 ? -3.721 10.517 -1.834 1.00 90.56 96 ALA A O 1
ATOM 818 N N . GLN A 1 97 ? -3.176 10.808 -4.003 1.00 89.56 97 GLN A N 1
ATOM 819 C CA . GLN A 1 97 ? -4.503 11.251 -4.438 1.00 89.56 97 GLN A CA 1
ATOM 820 C C . GLN A 1 97 ? -5.530 10.122 -4.381 1.00 89.56 97 GLN A C 1
ATOM 822 O O . GLN A 1 97 ? -6.613 10.313 -3.826 1.00 89.56 97 GLN A O 1
ATOM 827 N N . PHE A 1 98 ? -5.167 8.931 -4.861 1.00 90.38 98 PHE A N 1
ATOM 828 C CA . PHE A 1 98 ? -6.016 7.747 -4.783 1.00 90.38 98 PHE A CA 1
ATOM 829 C C . PHE A 1 98 ? -6.416 7.434 -3.336 1.00 90.38 98 PHE A C 1
ATOM 831 O O . PHE A 1 98 ? -7.604 7.302 -3.044 1.00 90.38 98 PHE A O 1
ATOM 838 N N . LYS A 1 99 ? -5.452 7.387 -2.401 1.00 92.19 99 LYS A N 1
ATOM 839 C CA . LYS A 1 99 ? -5.726 7.157 -0.971 1.00 92.19 99 LYS A CA 1
ATOM 840 C C . LYS A 1 99 ? -6.704 8.181 -0.415 1.00 92.19 99 LYS A C 1
ATOM 842 O O . LYS A 1 99 ? -7.646 7.807 0.281 1.00 92.19 99 LYS A O 1
ATOM 847 N N . ARG A 1 100 ? -6.464 9.465 -0.689 1.00 89.00 100 ARG A N 1
ATOM 848 C CA . ARG A 1 100 ? -7.333 10.548 -0.226 1.00 89.00 100 ARG A CA 1
ATOM 849 C C . ARG A 1 100 ? -8.761 10.328 -0.719 1.00 89.00 100 ARG A C 1
ATOM 851 O O . ARG A 1 100 ? -9.657 10.229 0.109 1.00 89.00 100 ARG A O 1
ATOM 858 N N . ASN A 1 101 ? -8.942 10.147 -2.026 1.00 86.56 101 ASN A N 1
ATOM 859 C CA . ASN A 1 101 ? -10.258 9.976 -2.640 1.00 86.56 101 ASN A CA 1
ATOM 860 C C . ASN A 1 101 ? -10.977 8.723 -2.110 1.00 86.56 101 ASN A C 1
ATOM 862 O O . ASN A 1 101 ? -12.134 8.802 -1.707 1.00 86.56 101 ASN A O 1
ATOM 866 N N . LEU A 1 102 ? -10.273 7.590 -2.023 1.00 88.88 102 LEU A N 1
ATOM 867 C CA . LEU A 1 102 ? -10.809 6.330 -1.506 1.00 88.88 102 LEU A CA 1
ATOM 868 C C . LEU A 1 102 ? -11.318 6.464 -0.065 1.00 88.88 102 LEU A C 1
ATOM 870 O O . LEU A 1 102 ? -12.414 6.012 0.277 1.00 88.88 102 LEU A O 1
ATOM 874 N N . PHE A 1 103 ? -10.510 7.059 0.812 1.00 89.50 103 PHE A N 1
ATOM 875 C CA . PHE A 1 103 ? -10.881 7.173 2.216 1.00 89.50 103 PHE A CA 1
ATOM 876 C C . PHE A 1 103 ? -11.885 8.296 2.469 1.00 89.50 103 PHE A C 1
ATOM 878 O O . PHE A 1 103 ? -12.748 8.119 3.324 1.00 89.50 103 PHE A O 1
ATOM 885 N N . ASP A 1 104 ? -11.848 9.385 1.702 1.00 85.88 104 ASP A N 1
ATOM 886 C CA . ASP A 1 104 ? -12.890 10.412 1.731 1.00 85.88 104 ASP A CA 1
ATOM 887 C C . ASP A 1 104 ? -14.241 9.839 1.285 1.00 85.88 104 ASP A C 1
ATOM 889 O O . ASP A 1 104 ? -15.249 10.057 1.960 1.00 85.88 104 ASP A O 1
ATOM 893 N N . HIS A 1 105 ? -14.268 9.028 0.220 1.00 80.25 105 HIS A N 1
ATOM 894 C CA . HIS A 1 105 ? -15.476 8.322 -0.211 1.00 80.25 105 HIS A CA 1
ATOM 895 C C . HIS A 1 105 ? -16.056 7.469 0.926 1.00 80.25 105 HIS A C 1
ATOM 897 O O . HIS A 1 105 ? -17.241 7.551 1.262 1.00 80.25 105 HIS A O 1
ATOM 903 N N . ARG A 1 106 ? -15.199 6.687 1.586 1.00 82.06 106 ARG A N 1
ATOM 904 C CA . ARG A 1 106 ? -15.619 5.768 2.643 1.00 82.06 106 ARG A CA 1
ATOM 905 C C . ARG A 1 106 ? -16.039 6.459 3.942 1.00 82.06 106 ARG A C 1
ATOM 907 O O . ARG A 1 106 ? -16.972 5.997 4.592 1.00 82.06 106 ARG A O 1
ATOM 914 N N . GLU A 1 107 ? -15.333 7.508 4.352 1.00 84.88 107 GLU A N 1
ATOM 915 C CA . GLU A 1 107 ? -15.520 8.159 5.656 1.00 84.88 107 GLU A CA 1
ATOM 916 C C . GLU A 1 107 ? -16.554 9.289 5.609 1.00 84.88 107 GLU A C 1
ATOM 918 O O . GLU A 1 107 ? -17.201 9.557 6.620 1.00 84.88 107 GLU A O 1
ATOM 923 N N . LYS A 1 108 ? -16.741 9.937 4.453 1.00 79.81 108 LYS A N 1
ATOM 924 C CA . LYS A 1 108 ? -17.657 11.077 4.308 1.00 79.81 108 LYS A CA 1
ATOM 925 C C . LYS A 1 108 ? -18.884 10.719 3.478 1.00 79.81 108 LYS A C 1
ATOM 927 O O . LYS A 1 108 ? -20.001 10.986 3.902 1.00 79.81 108 LYS A O 1
ATOM 932 N N . ILE A 1 109 ? -18.701 10.072 2.330 1.00 70.94 109 ILE A N 1
ATOM 933 C CA . ILE A 1 109 ? -19.755 9.972 1.306 1.00 70.94 109 ILE A CA 1
ATOM 934 C C . ILE A 1 109 ? -20.682 8.777 1.535 1.00 70.94 109 ILE A C 1
ATOM 936 O O . ILE A 1 109 ? -21.901 8.951 1.513 1.00 70.94 109 ILE A O 1
ATOM 940 N N . LEU A 1 110 ? -20.150 7.591 1.853 1.00 74.19 110 LEU A N 1
ATOM 941 C CA . LEU A 1 110 ? -20.993 6.437 2.203 1.00 74.19 110 LEU A CA 1
ATOM 942 C C . LEU A 1 110 ? -21.925 6.724 3.399 1.00 74.19 110 LEU A C 1
ATOM 944 O O . LEU A 1 110 ? -23.117 6.420 3.298 1.00 74.19 110 LEU A O 1
ATOM 948 N N . PRO A 1 111 ? -21.465 7.354 4.502 1.00 75.81 111 PRO A N 1
ATOM 949 C CA . PRO A 1 111 ? -22.355 7.732 5.597 1.00 75.81 111 PRO A CA 1
ATOM 950 C C . PRO A 1 111 ? -23.410 8.770 5.201 1.00 75.81 111 PRO A C 1
ATOM 952 O O . PRO A 1 111 ? -24.542 8.683 5.674 1.00 75.81 111 PRO A O 1
ATOM 955 N N . LEU A 1 112 ? -23.073 9.737 4.340 1.00 70.88 112 LEU A N 1
ATOM 956 C CA . LEU A 1 112 ? -24.041 10.719 3.836 1.00 70.88 112 LEU A CA 1
ATOM 957 C C . LEU A 1 112 ? -25.137 10.043 3.003 1.00 70.88 112 LEU A C 1
ATOM 959 O O . LEU A 1 112 ? -26.315 10.263 3.276 1.00 70.88 112 LEU A O 1
ATOM 963 N N . ARG A 1 113 ? -24.774 9.148 2.073 1.00 65.81 113 ARG A N 1
ATOM 964 C CA . ARG A 1 113 ? -25.741 8.360 1.285 1.00 65.81 113 ARG A CA 1
ATOM 965 C C . ARG A 1 113 ? -26.642 7.498 2.171 1.00 65.81 113 ARG A C 1
ATOM 967 O O . ARG A 1 113 ? -27.846 7.438 1.945 1.00 65.81 113 ARG A O 1
ATOM 974 N N . ALA A 1 114 ? -26.081 6.860 3.200 1.00 71.81 114 ALA A N 1
ATOM 975 C CA . ALA A 1 114 ? -26.865 6.072 4.151 1.00 71.81 114 ALA A CA 1
ATOM 976 C C . ALA A 1 114 ? -27.883 6.937 4.917 1.00 71.81 114 ALA A C 1
ATOM 978 O O . ALA A 1 114 ? -29.034 6.531 5.071 1.00 71.81 114 ALA A O 1
ATOM 979 N N . LYS A 1 115 ? -27.482 8.144 5.346 1.00 69.81 115 LYS A N 1
ATOM 980 C CA . LYS A 1 115 ? -28.375 9.108 6.007 1.00 69.81 115 LYS A CA 1
ATOM 981 C C . LYS A 1 115 ? -29.495 9.592 5.082 1.00 69.81 115 LYS A C 1
ATOM 983 O O . LYS A 1 115 ? -30.639 9.651 5.522 1.00 69.81 115 LYS A O 1
ATOM 988 N N . LEU A 1 116 ? -29.192 9.902 3.820 1.00 66.62 116 LEU A N 1
ATOM 989 C CA . LEU A 1 116 ? -30.191 10.337 2.834 1.00 66.62 116 LEU A CA 1
ATOM 990 C C . LEU A 1 116 ? -31.225 9.235 2.558 1.00 66.62 116 LEU A C 1
ATOM 992 O O . LEU A 1 116 ? -32.413 9.465 2.757 1.00 66.62 116 LEU A O 1
ATOM 996 N N . LYS A 1 117 ? -30.779 7.999 2.290 1.00 65.00 117 LYS A N 1
ATOM 997 C CA . LYS A 1 117 ? -31.680 6.844 2.110 1.00 65.00 117 LYS A CA 1
ATOM 998 C C . LYS A 1 117 ? -32.539 6.544 3.340 1.00 65.00 117 LYS A C 1
ATOM 1000 O O . LYS A 1 117 ? -33.653 6.046 3.215 1.00 65.00 117 LYS A O 1
ATOM 1005 N N . SER A 1 118 ? -32.022 6.796 4.547 1.00 61.50 118 SER A N 1
ATOM 1006 C CA . SER A 1 118 ? -32.815 6.636 5.772 1.00 61.50 118 SER A CA 1
ATOM 1007 C C . SER A 1 118 ? -33.881 7.722 5.943 1.00 61.50 118 SER A C 1
ATOM 1009 O O . SER A 1 118 ? -34.931 7.423 6.499 1.00 61.50 118 SER A O 1
ATOM 1011 N N . LYS A 1 119 ? -33.639 8.940 5.431 1.00 59.53 119 LYS A N 1
ATOM 1012 C CA . LYS A 1 119 ? -34.614 10.040 5.432 1.00 59.53 119 LYS A CA 1
ATOM 1013 C C . LYS A 1 119 ? -35.718 9.829 4.392 1.00 59.53 119 LYS A C 1
ATOM 1015 O O . LYS A 1 119 ? -36.887 9.962 4.732 1.00 59.53 119 LYS A O 1
ATOM 1020 N N . GLU A 1 120 ? -35.358 9.389 3.187 1.00 57.66 120 GLU A N 1
ATOM 1021 C CA . GLU A 1 120 ? -36.315 9.019 2.127 1.00 57.66 120 GLU A CA 1
ATOM 1022 C C . GLU A 1 120 ? -37.261 7.893 2.563 1.00 57.66 120 GLU A C 1
ATOM 1024 O O . GLU A 1 120 ? -38.428 7.887 2.205 1.00 57.66 120 GLU A O 1
ATOM 1029 N N . LYS A 1 121 ? -36.787 6.945 3.383 1.00 56.47 121 LYS A N 1
ATOM 1030 C CA . LYS A 1 121 ? -37.644 5.889 3.950 1.00 56.47 121 LYS A CA 1
ATOM 1031 C C . LYS A 1 121 ? -38.554 6.358 5.087 1.00 56.47 121 LYS A C 1
ATOM 1033 O O . LYS A 1 121 ? -39.510 5.656 5.400 1.00 56.47 121 LYS A O 1
ATOM 1038 N N . SER A 1 122 ? -38.230 7.469 5.752 1.00 53.41 122 SER A N 1
ATOM 1039 C CA . SER A 1 122 ? -39.047 8.020 6.843 1.00 53.41 122 SER A CA 1
ATOM 1040 C C . SER A 1 122 ? -40.104 9.010 6.362 1.00 53.41 122 SER A C 1
ATOM 1042 O O . SER A 1 122 ? -41.099 9.217 7.051 1.00 53.41 122 SER A O 1
ATOM 1044 N N . GLU A 1 123 ? -39.910 9.603 5.187 1.00 49.62 123 GLU A N 1
ATOM 1045 C CA . GLU A 1 123 ? -40.884 10.481 4.555 1.00 49.62 123 GLU A CA 1
ATOM 1046 C C . GLU A 1 123 ? -41.684 9.656 3.546 1.00 49.62 123 GLU A C 1
ATOM 1048 O O . GLU A 1 123 ? -41.208 9.315 2.469 1.00 49.62 123 GLU A O 1
ATOM 1053 N N . ASN A 1 124 ? -42.908 9.290 3.925 1.00 48.56 124 ASN A N 1
ATOM 1054 C CA . ASN A 1 124 ? -43.866 8.605 3.062 1.00 48.56 124 ASN A CA 1
ATOM 1055 C C . ASN A 1 124 ? -44.356 9.599 1.986 1.00 48.56 124 ASN A C 1
ATOM 1057 O O . ASN A 1 124 ? -45.453 10.144 2.086 1.00 48.56 124 ASN A O 1
ATOM 1061 N N . ILE A 1 125 ? -43.503 9.926 1.013 1.00 48.88 125 ILE A N 1
ATOM 1062 C CA . ILE A 1 125 ? -43.831 10.821 -0.101 1.00 48.88 125 ILE A CA 1
ATOM 1063 C C . ILE A 1 125 ? -44.189 9.944 -1.295 1.00 48.88 125 ILE A C 1
ATOM 1065 O O . ILE A 1 125 ? -43.429 9.781 -2.247 1.00 48.88 125 ILE A O 1
ATOM 1069 N N . ASP A 1 126 ? -45.391 9.377 -1.224 1.00 50.44 126 ASP A N 1
ATOM 1070 C CA . ASP A 1 126 ? -46.149 9.110 -2.435 1.00 50.44 126 ASP A CA 1
ATOM 1071 C C . ASP A 1 126 ? -46.459 10.459 -3.105 1.00 50.44 126 ASP A C 1
ATOM 1073 O O . ASP A 1 126 ? -46.854 11.422 -2.444 1.00 50.44 126 ASP A O 1
ATOM 1077 N N . SER A 1 127 ? -46.327 10.497 -4.433 1.00 47.03 127 SER A N 1
ATOM 1078 C CA . SER A 1 127 ? -46.922 11.482 -5.355 1.00 47.03 127 SER A CA 1
ATOM 1079 C C . SER A 1 127 ? -46.200 12.801 -5.695 1.00 47.03 127 SER A C 1
ATOM 1081 O O . SER A 1 127 ? -46.890 13.793 -5.927 1.00 47.03 127 SER A O 1
ATOM 1083 N N . LYS A 1 128 ? -44.859 12.845 -5.849 1.00 43.00 128 LYS A N 1
ATOM 1084 C CA . LYS A 1 128 ? -44.224 13.898 -6.704 1.00 43.00 128 LYS A CA 1
ATOM 1085 C C . LYS A 1 128 ? -42.756 13.727 -7.141 1.00 43.00 128 LYS A C 1
ATOM 1087 O O . LYS A 1 128 ? -42.187 14.665 -7.690 1.00 43.00 128 LYS A O 1
ATOM 1092 N N . ILE A 1 129 ? -42.128 12.566 -6.943 1.00 46.59 129 ILE A N 1
ATOM 1093 C CA . ILE A 1 129 ? -40.697 12.352 -7.251 1.00 46.59 129 ILE A CA 1
ATOM 1094 C C . ILE A 1 129 ? -40.520 11.567 -8.566 1.00 46.59 129 ILE A C 1
ATOM 1096 O O . ILE A 1 129 ? -39.797 10.582 -8.612 1.00 46.59 129 ILE A O 1
ATOM 1100 N N . GLU A 1 130 ? -41.202 11.962 -9.640 1.00 42.94 130 GLU A N 1
ATOM 1101 C CA . GLU A 1 130 ? -40.833 11.511 -11.000 1.00 42.94 130 GLU A CA 1
ATOM 1102 C C . GLU A 1 130 ? -39.962 12.550 -11.724 1.00 42.94 130 GLU A C 1
ATOM 1104 O O . GLU A 1 130 ? -39.222 12.197 -12.630 1.00 42.94 130 GLU A O 1
ATOM 1109 N N . GLU A 1 131 ? -39.942 13.809 -11.268 1.00 39.03 131 GLU A N 1
ATOM 1110 C CA . GLU A 1 131 ? -39.123 14.877 -11.875 1.00 39.03 131 GLU A CA 1
ATOM 1111 C C . GLU A 1 131 ? -37.744 15.076 -11.215 1.00 39.03 131 GLU A C 1
ATOM 1113 O O . GLU A 1 131 ? -36.933 15.862 -11.698 1.00 39.03 131 GLU A O 1
ATOM 1118 N N . TYR A 1 132 ? -37.441 14.359 -10.125 1.00 41.59 132 TYR A N 1
ATOM 1119 C CA . TYR A 1 132 ? -36.168 14.486 -9.391 1.00 41.59 132 TYR A CA 1
ATOM 1120 C C . TYR A 1 132 ? -35.400 13.165 -9.213 1.00 41.59 132 TYR A C 1
ATOM 1122 O O . TYR A 1 132 ? -34.342 13.160 -8.578 1.00 41.59 132 TYR A O 1
ATOM 1130 N N . SER A 1 133 ? -35.879 12.045 -9.771 1.00 37.91 133 SER A N 1
ATOM 1131 C CA . SER A 1 133 ? -35.183 10.750 -9.678 1.00 37.91 133 SER A CA 1
ATOM 1132 C C . SER A 1 133 ? -33.875 10.703 -10.472 1.00 37.91 133 SER A C 1
ATOM 1134 O O . SER A 1 133 ? -33.005 9.891 -10.156 1.00 37.91 133 SER A O 1
ATOM 1136 N N . ASP A 1 134 ? -33.701 11.599 -11.444 1.00 36.94 134 ASP A N 1
ATOM 1137 C CA . ASP A 1 134 ? -32.516 11.623 -12.309 1.00 36.94 134 ASP A CA 1
ATOM 1138 C C . ASP A 1 134 ? -31.244 12.103 -11.589 1.00 36.94 134 ASP A C 1
ATOM 1140 O O . ASP A 1 134 ? -30.143 11.809 -12.041 1.00 36.94 134 ASP A O 1
ATOM 1144 N N . ASN A 1 135 ? -31.360 12.743 -10.418 1.00 39.72 135 ASN A N 1
ATOM 1145 C CA . ASN A 1 135 ? -30.203 13.257 -9.666 1.00 39.72 135 ASN A CA 1
ATOM 1146 C C . ASN A 1 135 ? -29.683 12.310 -8.567 1.00 39.72 135 ASN A C 1
ATOM 1148 O O . ASN A 1 135 ? -28.671 12.593 -7.927 1.00 39.72 135 ASN A O 1
ATOM 1152 N N . ILE A 1 136 ? -30.363 11.191 -8.289 1.00 40.47 136 ILE A N 1
ATOM 1153 C CA . ILE A 1 136 ? -29.971 10.275 -7.193 1.00 40.47 136 ILE A CA 1
ATOM 1154 C C . ILE A 1 136 ? -29.007 9.181 -7.684 1.00 40.47 136 ILE A C 1
ATOM 1156 O O . ILE A 1 136 ? -28.385 8.479 -6.879 1.00 40.47 136 ILE A O 1
ATOM 1160 N N . ASN A 1 137 ? -28.808 9.086 -9.000 1.00 42.31 137 ASN A N 1
ATOM 1161 C CA . ASN A 1 137 ? -27.906 8.129 -9.629 1.00 42.31 137 ASN A CA 1
ATOM 1162 C C . ASN A 1 137 ? -26.604 8.759 -10.145 1.00 42.31 137 ASN A C 1
ATOM 1164 O O . ASN A 1 137 ? -25.964 8.193 -11.026 1.00 42.31 137 ASN A O 1
ATOM 1168 N N . ASP A 1 138 ? -26.184 9.894 -9.577 1.00 46.06 138 ASP A N 1
ATOM 1169 C CA . ASP A 1 138 ? -24.863 10.445 -9.861 1.00 46.06 138 ASP A CA 1
ATOM 1170 C C . ASP A 1 138 ? -23.791 9.508 -9.286 1.00 46.06 138 ASP A C 1
ATOM 1172 O O . ASP A 1 138 ? -23.420 9.527 -8.099 1.00 46.06 138 ASP A O 1
ATOM 1176 N N . GLU A 1 139 ? -23.306 8.625 -10.155 1.00 54.06 139 GLU A N 1
ATOM 1177 C CA . GLU A 1 139 ? -22.000 8.000 -10.055 1.00 54.06 139 GLU A CA 1
ATOM 1178 C C . GLU A 1 139 ? -20.995 9.096 -9.706 1.00 54.06 139 GLU A C 1
ATOM 1180 O O . GLU A 1 139 ? -20.669 9.962 -10.515 1.00 54.06 139 GLU A O 1
ATOM 1185 N N . GLN A 1 140 ? -20.538 9.116 -8.453 1.00 60.28 140 GLN A N 1
ATOM 1186 C CA . GLN A 1 140 ? -19.637 10.170 -8.029 1.00 60.28 140 GLN A CA 1
ATOM 1187 C C . GLN A 1 140 ? -18.270 9.889 -8.644 1.00 60.28 140 GLN A C 1
ATOM 1189 O O . GLN A 1 140 ? -17.526 9.021 -8.181 1.00 60.28 140 GLN A O 1
ATOM 1194 N N . LEU A 1 141 ? -17.981 10.617 -9.718 1.00 57.47 141 LEU A N 1
ATOM 1195 C CA . LEU A 1 141 ? -16.709 10.572 -10.412 1.00 57.47 141 LEU A CA 1
ATOM 1196 C C . LEU A 1 141 ? -15.666 11.300 -9.563 1.00 57.47 141 LEU A C 1
ATOM 1198 O O . LEU A 1 141 ? -15.826 12.472 -9.219 1.00 57.47 141 LEU A O 1
ATOM 1202 N N . TYR A 1 142 ? -14.585 10.606 -9.217 1.00 67.25 142 TYR A N 1
ATOM 1203 C CA . TYR A 1 142 ? -13.410 11.236 -8.628 1.00 67.25 142 TYR A CA 1
ATOM 1204 C C . TYR A 1 142 ? -12.352 11.412 -9.701 1.00 67.25 142 TYR A C 1
ATOM 1206 O O . TYR A 1 142 ? -12.080 10.500 -10.479 1.00 67.25 142 TYR A O 1
ATOM 1214 N N . PHE A 1 143 ? -11.694 12.563 -9.675 1.00 67.50 143 PHE A N 1
ATOM 1215 C CA . PHE A 1 143 ? -10.587 12.859 -10.569 1.00 67.50 143 PHE A CA 1
ATOM 1216 C C . PHE A 1 143 ? -9.268 12.730 -9.803 1.00 67.50 143 PHE A C 1
ATOM 1218 O O . PHE A 1 143 ? -9.121 13.218 -8.676 1.00 67.50 143 PHE A O 1
ATOM 1225 N N . ILE A 1 144 ? -8.317 12.025 -10.403 1.00 69.69 144 ILE A N 1
ATOM 1226 C CA . ILE A 1 144 ? -6.919 11.963 -9.987 1.00 69.69 144 ILE A CA 1
ATOM 1227 C C . ILE A 1 144 ? -6.114 12.621 -11.102 1.00 69.69 144 ILE A C 1
ATOM 1229 O O . ILE A 1 144 ? -6.118 12.139 -12.232 1.00 69.69 144 ILE A O 1
ATOM 1233 N N . SER A 1 145 ? -5.420 13.711 -10.797 1.00 63.88 145 SER A N 1
ATOM 1234 C CA . SER A 1 145 ? -4.566 14.392 -11.773 1.00 63.88 145 SER A CA 1
ATOM 1235 C C . SER A 1 145 ? -3.136 13.902 -11.614 1.00 63.88 145 SER A C 1
ATOM 1237 O O . SER A 1 145 ? -2.566 14.025 -10.536 1.00 63.88 145 SER A O 1
ATOM 1239 N N . VAL A 1 146 ? -2.528 13.366 -12.666 1.00 57.75 146 VAL A N 1
ATOM 1240 C CA . VAL A 1 146 ? -1.111 12.981 -12.665 1.00 57.75 146 VAL A CA 1
ATOM 1241 C C . VAL A 1 146 ? -0.362 13.918 -13.598 1.00 57.75 146 VAL A C 1
ATOM 1243 O O . VAL A 1 146 ? -0.720 14.055 -14.772 1.00 57.75 146 VAL A O 1
ATOM 1246 N N . LYS A 1 147 ? 0.687 14.573 -13.094 1.00 54.72 147 LYS A N 1
ATOM 1247 C CA . LYS A 1 147 ? 1.511 15.457 -13.919 1.00 54.72 147 LYS A CA 1
ATOM 1248 C C . LYS A 1 147 ? 2.485 14.624 -14.761 1.00 54.72 147 LYS A C 1
ATOM 1250 O O . LYS A 1 147 ? 3.439 14.048 -14.245 1.00 54.72 147 LYS A O 1
ATOM 1255 N N . TYR A 1 148 ? 2.238 14.558 -16.069 1.00 56.09 148 TYR A N 1
ATOM 1256 C CA 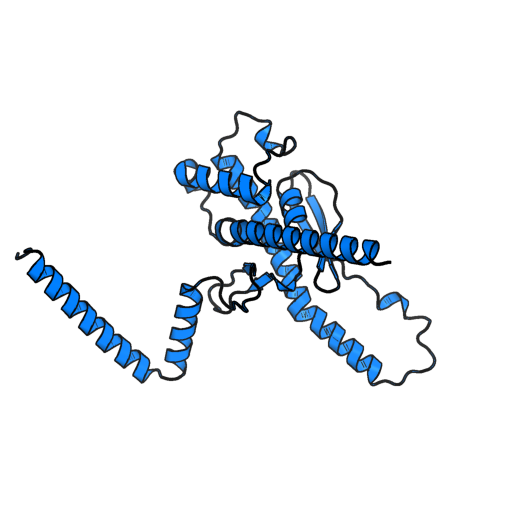. TYR A 1 148 ? 3.201 14.098 -17.078 1.00 56.09 148 TYR A CA 1
ATOM 1257 C C . TYR A 1 148 ? 3.954 15.306 -17.672 1.00 56.09 148 TYR A C 1
ATOM 1259 O O . TYR A 1 148 ? 3.869 16.421 -17.161 1.00 56.09 148 TYR A O 1
ATOM 1267 N N . HIS A 1 149 ? 4.651 15.109 -18.800 1.00 41.28 149 HIS A N 1
ATOM 1268 C CA . HIS A 1 149 ? 5.010 16.211 -19.709 1.00 41.28 149 HIS A CA 1
ATOM 1269 C C . HIS A 1 149 ? 3.772 17.012 -20.189 1.00 41.28 149 HIS A C 1
ATOM 1271 O O . HIS A 1 149 ? 3.921 18.133 -20.661 1.00 41.28 149 HIS A O 1
ATOM 1277 N N . PHE A 1 150 ? 2.563 16.459 -20.020 1.00 48.38 150 PHE A N 1
ATOM 1278 C CA . PHE A 1 150 ? 1.251 17.111 -20.104 1.00 48.38 150 PHE A CA 1
ATOM 1279 C C . PHE A 1 150 ? 0.407 16.714 -18.874 1.00 48.38 150 PHE A C 1
ATOM 1281 O O . PHE A 1 150 ? 0.646 15.670 -18.280 1.00 48.38 150 PHE A O 1
ATOM 1288 N N . GLU A 1 151 ? -0.566 17.508 -18.431 1.00 57.62 151 GLU A N 1
ATOM 1289 C CA . GLU A 1 151 ? -1.427 17.102 -17.305 1.00 57.62 151 GLU A CA 1
ATOM 1290 C C . GLU A 1 151 ? -2.407 15.999 -17.758 1.00 57.62 151 GLU A C 1
ATOM 1292 O O . GLU A 1 151 ? -3.210 16.217 -18.663 1.00 57.62 151 GLU A O 1
ATOM 1297 N N . LYS A 1 152 ? -2.329 14.796 -17.164 1.00 67.44 152 LYS A N 1
ATOM 1298 C CA . LYS A 1 152 ? -3.238 13.668 -17.448 1.00 67.44 152 LYS A CA 1
ATOM 1299 C C . LYS A 1 152 ? -4.253 13.556 -16.312 1.00 67.44 152 LYS A C 1
ATOM 1301 O O . LYS A 1 152 ? -3.877 13.304 -15.169 1.00 67.44 152 LYS A O 1
ATOM 1306 N N . GLN A 1 153 ? -5.540 13.713 -16.616 1.00 66.50 153 GLN A N 1
ATOM 1307 C CA . GLN A 1 153 ? -6.625 13.472 -15.658 1.00 66.50 153 GLN A CA 1
ATOM 1308 C C . GLN A 1 153 ? -7.140 12.036 -15.783 1.00 66.50 153 GLN A C 1
ATOM 1310 O O . GLN A 1 153 ? -7.437 11.566 -16.878 1.00 66.50 153 GLN A O 1
ATOM 1315 N N . ILE A 1 154 ? -7.219 11.337 -14.654 1.00 72.69 154 ILE A N 1
ATOM 1316 C CA . ILE A 1 154 ? -7.650 9.946 -14.518 1.00 72.69 154 ILE A CA 1
ATOM 1317 C C . ILE A 1 154 ? -8.949 9.928 -13.717 1.00 72.69 154 ILE A C 1
ATOM 1319 O O . ILE A 1 154 ? -8.975 10.390 -12.575 1.00 72.69 154 ILE A O 1
ATOM 1323 N N . THR A 1 155 ? -10.016 9.368 -14.281 1.00 72.56 155 THR A N 1
ATOM 1324 C CA . THR A 1 155 ? -11.292 9.218 -13.569 1.00 72.56 155 THR A CA 1
ATOM 1325 C C . THR A 1 155 ? -11.339 7.874 -12.847 1.00 72.56 155 THR A C 1
ATOM 1327 O O . THR A 1 155 ? -11.092 6.829 -13.454 1.00 72.56 155 THR A O 1
ATOM 1330 N N . VAL A 1 156 ? -11.672 7.903 -11.556 1.00 77.12 156 VAL A N 1
ATOM 1331 C CA . VAL A 1 156 ? -11.888 6.723 -10.712 1.00 77.12 156 VAL A CA 1
ATOM 1332 C C . VAL A 1 156 ? -13.283 6.756 -10.096 1.00 77.12 156 VAL A C 1
ATOM 1334 O O . VAL A 1 156 ? -13.740 7.794 -9.611 1.00 77.12 156 VAL A O 1
ATOM 1337 N N . THR A 1 157 ? -13.943 5.604 -10.084 1.00 78.19 157 THR A N 1
ATOM 1338 C CA . THR A 1 157 ? -15.231 5.399 -9.422 1.00 78.19 157 THR A CA 1
ATOM 1339 C C . THR A 1 157 ? -15.132 4.269 -8.402 1.00 78.19 157 THR A C 1
ATOM 1341 O O . THR A 1 157 ? -14.331 3.339 -8.534 1.00 78.19 157 THR A O 1
ATOM 1344 N N . PHE A 1 158 ? -15.929 4.389 -7.340 1.00 79.12 158 PHE A N 1
ATOM 1345 C CA . PHE A 1 158 ? -16.057 3.388 -6.283 1.00 79.12 158 PHE A CA 1
ATOM 1346 C C . PHE A 1 158 ? -17.513 2.928 -6.247 1.00 79.12 158 PHE A C 1
ATOM 1348 O O . PHE A 1 158 ? -18.365 3.597 -5.658 1.00 79.12 158 PHE A O 1
ATOM 1355 N N . GLU A 1 159 ? -17.809 1.813 -6.907 1.00 73.19 159 GLU A N 1
ATOM 1356 C CA . GLU A 1 159 ? -19.171 1.307 -7.063 1.00 73.19 159 GLU A CA 1
ATOM 1357 C C . GLU A 1 159 ? -19.292 -0.073 -6.420 1.00 73.19 159 GLU A C 1
ATOM 1359 O O . GLU A 1 159 ? -18.491 -0.954 -6.690 1.00 73.19 159 GLU A O 1
ATOM 1364 N N . ASN A 1 160 ? -20.277 -0.277 -5.540 1.00 70.50 160 ASN A N 1
ATOM 1365 C CA . ASN A 1 160 ? -20.543 -1.583 -4.915 1.00 70.50 160 ASN A CA 1
ATOM 1366 C C . ASN A 1 160 ? -19.314 -2.262 -4.262 1.00 70.50 160 ASN A C 1
ATOM 1368 O O . ASN A 1 160 ? -19.202 -3.484 -4.262 1.00 70.50 160 ASN A O 1
ATOM 1372 N N . ASP A 1 161 ? -18.428 -1.467 -3.649 1.00 77.56 161 ASP A N 1
ATOM 1373 C CA . ASP A 1 161 ? -17.126 -1.888 -3.096 1.00 77.56 161 ASP A CA 1
ATOM 1374 C C . ASP A 1 161 ? -16.078 -2.277 -4.149 1.00 77.56 161 ASP A C 1
ATOM 1376 O O . ASP A 1 161 ? -15.003 -2.704 -3.765 1.00 77.56 161 ASP A O 1
ATOM 1380 N N . GLU A 1 162 ? -16.311 -2.082 -5.442 1.00 81.06 162 GLU A N 1
ATOM 1381 C CA . GLU A 1 162 ? -15.334 -2.271 -6.518 1.00 81.06 162 GLU A CA 1
ATOM 1382 C C . GLU A 1 162 ? -14.742 -0.932 -6.989 1.00 81.06 162 GLU A C 1
ATOM 1384 O O . GLU A 1 162 ? -15.360 0.129 -6.884 1.00 81.06 162 GLU A O 1
ATOM 1389 N N . ILE A 1 163 ? -13.494 -0.978 -7.461 1.00 83.50 163 ILE A N 1
ATOM 1390 C CA . ILE A 1 163 ? -12.776 0.184 -7.997 1.00 83.50 163 ILE A CA 1
ATOM 1391 C C . ILE A 1 163 ? -12.748 0.080 -9.516 1.00 83.50 163 ILE A C 1
ATOM 1393 O O . ILE A 1 163 ? -12.194 -0.889 -10.044 1.00 83.50 163 ILE A O 1
ATOM 1397 N N . HIS A 1 164 ? -13.247 1.102 -10.205 1.00 78.31 164 HIS A N 1
ATOM 1398 C CA . HIS A 1 164 ? -13.198 1.180 -11.662 1.00 78.31 164 HIS A CA 1
ATOM 1399 C C . HIS A 1 164 ? -12.449 2.428 -12.120 1.00 78.31 164 HIS A C 1
ATOM 1401 O O . HIS A 1 164 ? -12.545 3.496 -11.517 1.00 78.31 164 HIS A O 1
ATOM 1407 N N . PHE A 1 165 ? -11.694 2.278 -13.204 1.00 77.81 165 PHE A N 1
ATOM 1408 C CA . PHE A 1 165 ? -10.995 3.373 -13.867 1.00 77.81 165 PHE A CA 1
ATOM 1409 C C . PHE A 1 165 ? -11.430 3.449 -15.325 1.00 77.81 165 PHE A C 1
ATOM 1411 O O . PHE A 1 165 ? -11.554 2.420 -15.992 1.00 77.81 165 PHE A O 1
ATOM 1418 N N . VAL A 1 166 ? -11.613 4.668 -15.827 1.00 59.50 166 VAL A N 1
ATOM 1419 C CA . VAL A 1 166 ? -11.910 4.926 -17.241 1.00 59.50 166 VAL A CA 1
ATOM 1420 C C . VAL A 1 166 ? -10.631 5.431 -17.899 1.00 59.50 166 VAL A C 1
ATOM 1422 O O . VAL A 1 166 ? -10.362 6.629 -17.858 1.00 59.50 166 VAL A O 1
ATOM 1425 N N . GLN A 1 167 ? -9.795 4.535 -18.447 1.00 59.34 167 GLN A N 1
ATOM 1426 C CA . GLN A 1 167 ? -8.610 4.961 -19.206 1.00 59.34 167 GLN A CA 1
ATOM 1427 C C . GLN A 1 167 ? -7.977 3.906 -20.129 1.00 59.34 167 GLN A C 1
ATOM 1429 O O . GLN A 1 167 ? -8.043 2.705 -19.876 1.00 59.34 167 GLN A O 1
ATOM 1434 N N . LEU A 1 168 ? -7.328 4.415 -21.187 1.00 44.91 168 LEU A N 1
ATOM 1435 C CA . LEU A 1 168 ? -6.461 3.726 -22.149 1.00 44.91 168 LEU A CA 1
ATOM 1436 C C . LEU A 1 168 ? -5.083 4.409 -22.124 1.00 44.91 168 LEU A C 1
ATOM 1438 O O . LEU A 1 168 ? -4.977 5.600 -22.416 1.00 44.91 168 LEU A O 1
ATOM 1442 N N . GLY A 1 169 ? -4.038 3.660 -21.785 1.00 51.97 169 GLY A N 1
ATOM 1443 C CA . GLY A 1 169 ? -2.649 4.116 -21.768 1.00 51.97 169 GLY A CA 1
ATOM 1444 C C . GLY A 1 169 ? -1.687 2.937 -21.564 1.00 51.97 169 GLY A C 1
ATOM 1445 O O . GLY A 1 169 ? -2.137 1.801 -21.422 1.00 51.97 169 GLY A O 1
ATOM 1446 N N . LYS A 1 170 ? -0.373 3.176 -21.642 1.00 61.69 170 LYS A N 1
ATOM 1447 C CA . LYS A 1 170 ? 0.669 2.133 -21.538 1.00 61.69 170 LYS A CA 1
ATOM 1448 C C . LYS A 1 170 ? 1.875 2.564 -20.692 1.00 61.69 170 LYS A C 1
ATOM 1450 O O . LYS A 1 170 ? 3.007 2.213 -21.016 1.00 61.69 170 LYS A O 1
ATOM 1455 N N . ASP A 1 171 ? 1.644 3.362 -19.656 1.00 74.56 171 ASP A N 1
ATOM 1456 C CA . ASP A 1 171 ? 2.691 3.853 -18.755 1.00 74.56 171 ASP A CA 1
ATOM 1457 C C . ASP A 1 171 ? 2.712 3.124 -17.387 1.00 74.56 171 ASP A C 1
ATOM 1459 O O . ASP A 1 171 ? 1.843 2.307 -17.075 1.00 74.56 171 ASP A O 1
ATOM 1463 N N . VAL A 1 172 ? 3.715 3.417 -16.547 1.00 78.75 172 VAL A N 1
ATOM 1464 C CA . VAL A 1 172 ? 3.856 2.858 -15.183 1.00 78.75 172 VAL A CA 1
ATOM 1465 C C . VAL A 1 172 ? 2.619 3.071 -14.292 1.00 78.75 172 VAL A C 1
ATOM 1467 O O . VAL A 1 172 ? 2.295 2.215 -13.466 1.00 78.75 172 VAL A O 1
ATOM 1470 N N . VAL A 1 173 ? 1.916 4.198 -14.444 1.00 83.44 173 VAL A N 1
ATOM 1471 C CA . VAL A 1 173 ? 0.690 4.499 -13.694 1.00 83.44 173 VAL A CA 1
ATOM 1472 C C . VAL A 1 173 ? -0.468 3.679 -14.247 1.00 83.44 173 VAL A C 1
ATOM 1474 O O . VAL A 1 173 ? -1.240 3.141 -13.460 1.00 83.44 173 VAL A O 1
ATOM 1477 N N . ASP A 1 174 ? -0.554 3.497 -15.563 1.00 81.56 174 ASP A N 1
ATOM 1478 C CA . ASP A 1 174 ? -1.554 2.638 -16.199 1.00 81.56 174 ASP A CA 1
ATOM 1479 C C . ASP A 1 174 ? -1.388 1.177 -15.761 1.00 81.56 174 ASP A C 1
ATOM 1481 O O . ASP A 1 174 ? -2.363 0.545 -15.361 1.00 81.56 174 ASP A O 1
ATOM 1485 N N . ALA A 1 175 ? -0.156 0.655 -15.717 1.00 84.38 175 ALA A N 1
ATOM 1486 C CA . ALA A 1 175 ? 0.120 -0.685 -15.188 1.00 84.38 175 ALA A CA 1
ATOM 1487 C C . ALA A 1 175 ? -0.318 -0.822 -13.716 1.00 84.38 175 ALA A C 1
ATOM 1489 O O . ALA A 1 175 ? -0.836 -1.857 -13.283 1.00 84.38 175 ALA A O 1
ATOM 1490 N N . PHE A 1 176 ? -0.154 0.246 -12.931 1.00 88.62 176 PHE A N 1
ATOM 1491 C CA . PHE A 1 176 ? -0.592 0.274 -11.539 1.00 88.62 176 PHE A CA 1
ATOM 1492 C C . PHE A 1 176 ? -2.118 0.356 -11.417 1.00 88.62 176 PHE A C 1
ATOM 1494 O O . PHE A 1 176 ? -2.715 -0.337 -10.591 1.00 88.62 176 PHE A O 1
ATOM 1501 N N . ILE A 1 177 ? -2.767 1.138 -12.278 1.00 88.00 177 ILE A N 1
ATOM 1502 C CA . ILE A 1 177 ? -4.223 1.211 -12.403 1.00 88.00 177 ILE A CA 1
ATOM 1503 C C . ILE A 1 177 ? -4.787 -0.150 -12.786 1.00 88.00 177 ILE A C 1
ATOM 1505 O O . ILE A 1 177 ? -5.714 -0.617 -12.132 1.00 88.00 177 ILE A O 1
ATOM 1509 N N . GLU A 1 178 ? -4.208 -0.838 -13.769 1.00 87.12 178 GLU A N 1
ATOM 1510 C CA . GLU A 1 178 ? -4.610 -2.193 -14.143 1.00 87.12 178 GLU A CA 1
ATOM 1511 C C . GLU A 1 178 ? -4.516 -3.155 -12.958 1.00 87.12 178 GLU A C 1
ATOM 1513 O O . GLU A 1 178 ? -5.381 -4.021 -12.796 1.00 87.12 178 GLU A O 1
ATOM 1518 N N . LEU A 1 179 ? -3.512 -2.992 -12.092 1.00 89.25 179 LEU A N 1
ATOM 1519 C CA . LEU A 1 179 ? -3.364 -3.788 -10.879 1.00 89.25 179 LEU A CA 1
ATOM 1520 C C . LEU A 1 179 ? -4.456 -3.490 -9.838 1.00 89.25 179 LEU A C 1
ATOM 1522 O O . LEU A 1 179 ? -4.906 -4.419 -9.165 1.00 89.25 179 LEU A O 1
ATOM 1526 N N . ILE A 1 180 ? -4.918 -2.243 -9.731 1.00 90.69 180 ILE A N 1
ATOM 1527 C CA . ILE A 1 180 ? -5.982 -1.833 -8.799 1.00 90.69 180 ILE A CA 1
ATOM 1528 C C . ILE A 1 180 ? -7.380 -2.141 -9.352 1.00 90.69 180 ILE A C 1
ATOM 1530 O O . ILE A 1 180 ? -8.267 -2.526 -8.595 1.00 90.69 180 ILE A O 1
ATOM 1534 N N . ASN A 1 181 ? -7.581 -2.004 -10.659 1.00 87.75 181 ASN A N 1
ATOM 1535 C CA . ASN A 1 181 ? -8.888 -2.068 -11.305 1.00 87.75 181 ASN A CA 1
ATOM 1536 C C . ASN A 1 181 ? -9.618 -3.391 -11.002 1.00 87.75 181 ASN A C 1
ATOM 1538 O O . ASN A 1 181 ? -9.041 -4.480 -11.123 1.00 87.75 181 ASN A O 1
ATOM 1542 N N . GLY A 1 182 ? -10.882 -3.307 -10.596 1.00 83.88 182 GLY A N 1
ATOM 1543 C CA . GLY A 1 182 ? -11.713 -4.442 -10.188 1.00 83.88 182 GLY A CA 1
ATOM 1544 C C . GLY A 1 182 ? -11.323 -5.092 -8.854 1.00 83.88 182 GLY A C 1
ATOM 1545 O O . GLY A 1 182 ? -11.835 -6.163 -8.532 1.00 83.88 182 GLY A O 1
ATOM 1546 N N . LEU A 1 183 ? -10.393 -4.517 -8.079 1.00 89.25 183 LEU A N 1
ATOM 1547 C CA . LEU A 1 183 ? -10.170 -4.947 -6.697 1.00 89.25 183 LEU A CA 1
ATOM 1548 C C . LEU A 1 183 ? -11.209 -4.317 -5.760 1.00 89.25 183 LEU A C 1
ATOM 1550 O O . LEU A 1 183 ? -11.603 -3.170 -5.980 1.00 89.25 183 LEU A O 1
ATOM 1554 N N . PRO A 1 184 ? -11.592 -5.011 -4.670 1.00 88.19 184 PRO A N 1
ATOM 1555 C CA . PRO A 1 184 ? -12.513 -4.428 -3.714 1.00 88.19 184 PRO A CA 1
ATOM 1556 C C . PRO A 1 184 ? -11.873 -3.280 -2.922 1.00 88.19 184 PRO A C 1
ATOM 1558 O O . PRO A 1 184 ? -10.816 -3.461 -2.318 1.00 88.19 184 PRO A O 1
ATOM 1561 N N . ALA A 1 185 ? -12.525 -2.124 -2.835 1.00 86.81 185 ALA A N 1
ATOM 1562 C CA . ALA A 1 185 ? -12.122 -0.974 -2.028 1.00 86.81 185 ALA A CA 1
ATOM 1563 C C . ALA A 1 185 ? -11.916 -1.341 -0.543 1.00 86.81 185 ALA A C 1
ATOM 1565 O O . ALA A 1 185 ? -11.035 -0.800 0.136 1.00 86.81 185 ALA A O 1
ATOM 1566 N N . SER A 1 186 ? -12.665 -2.317 -0.026 1.00 86.75 186 SER A N 1
ATOM 1567 C CA . SER A 1 186 ? -12.566 -2.794 1.355 1.00 86.75 186 SER A CA 1
ATOM 1568 C C . SER A 1 186 ? -11.226 -3.439 1.735 1.00 86.75 186 SER A C 1
ATOM 1570 O O . SER A 1 186 ? -10.921 -3.493 2.941 1.00 86.75 186 SER A O 1
ATOM 1572 N N . ILE A 1 187 ? -10.416 -3.892 0.764 1.00 91.06 187 ILE A N 1
ATOM 1573 C CA . ILE A 1 187 ? -9.092 -4.484 1.033 1.00 91.06 187 ILE A CA 1
ATOM 1574 C C . ILE A 1 187 ? -8.068 -3.432 1.468 1.00 91.06 187 ILE A C 1
ATOM 1576 O O . ILE A 1 187 ? -7.089 -3.776 2.128 1.00 91.06 187 ILE A O 1
ATOM 1580 N N . PHE A 1 188 ? -8.294 -2.161 1.140 1.00 92.88 188 PHE A N 1
ATOM 1581 C CA . PHE A 1 188 ? -7.432 -1.050 1.525 1.00 92.88 188 PHE A CA 1
ATOM 1582 C C . PHE A 1 188 ? -7.762 -0.610 2.956 1.00 92.88 188 PHE A C 1
ATOM 1584 O O . PHE A 1 188 ? -8.907 -0.282 3.299 1.00 92.88 188 PHE A O 1
ATOM 1591 N N . LYS A 1 189 ? -6.754 -0.599 3.829 1.00 92.19 189 LYS A N 1
ATOM 1592 C CA . LYS A 1 189 ? -6.908 -0.236 5.244 1.00 92.19 189 LYS A CA 1
ATOM 1593 C C . LYS A 1 189 ? -5.882 0.808 5.657 1.00 92.19 189 LYS A C 1
ATOM 1595 O O . LYS A 1 189 ? -4.706 0.695 5.332 1.00 92.19 189 LYS A O 1
ATOM 1600 N N . LYS A 1 190 ? -6.314 1.787 6.455 1.00 92.88 190 LYS A N 1
ATOM 1601 C CA . LYS A 1 190 ? -5.403 2.637 7.231 1.00 92.88 190 LYS A CA 1
ATOM 1602 C C . LYS A 1 190 ? -4.910 1.861 8.450 1.00 92.88 190 LYS A C 1
ATOM 1604 O O . LYS A 1 190 ? -5.690 1.163 9.100 1.00 92.88 190 LYS A O 1
ATOM 1609 N N . CYS A 1 191 ? -3.629 1.993 8.781 1.00 93.31 191 CYS A N 1
ATOM 1610 C CA . CYS A 1 191 ? -3.092 1.469 10.032 1.00 93.31 191 CYS A CA 1
ATOM 1611 C C . CYS A 1 191 ? -3.794 2.126 11.231 1.00 93.31 191 CYS A C 1
ATOM 1613 O O . CYS A 1 191 ? -3.816 3.350 11.338 1.00 93.31 191 CYS A O 1
ATOM 1615 N N . LYS A 1 192 ? -4.315 1.317 12.162 1.00 92.25 192 LYS A N 1
ATOM 1616 C CA . LYS A 1 192 ? -4.988 1.794 13.386 1.00 92.25 192 LYS A CA 1
ATOM 1617 C C . LYS A 1 192 ? -4.061 2.559 14.340 1.00 92.25 192 LYS A C 1
ATOM 1619 O O . LYS A 1 192 ? -4.526 3.298 15.204 1.00 92.25 192 LYS A O 1
ATOM 1624 N N . TYR A 1 193 ? -2.744 2.391 14.211 1.00 92.06 193 TYR A N 1
ATOM 1625 C CA . TYR A 1 193 ? -1.792 3.174 14.993 1.00 92.06 193 TYR A CA 1
ATOM 1626 C C . TYR A 1 193 ? -1.709 4.609 14.449 1.00 92.06 193 TYR A C 1
ATOM 1628 O O . TYR A 1 193 ? -1.153 4.831 13.374 1.00 92.06 193 TYR A O 1
ATOM 1636 N N . GLU A 1 194 ? -2.226 5.567 15.225 1.00 87.88 194 GLU A N 1
ATOM 1637 C CA . GLU A 1 194 ? -2.385 6.997 14.884 1.00 87.88 194 GLU A CA 1
ATOM 1638 C C . GLU A 1 194 ? -1.135 7.636 14.253 1.00 87.88 194 GLU A C 1
ATOM 1640 O O . GLU A 1 194 ? -1.238 8.437 13.326 1.00 87.88 194 GLU A O 1
ATOM 1645 N N . ASN A 1 195 ? 0.059 7.238 14.703 1.00 88.44 195 ASN A N 1
ATOM 1646 C CA . ASN A 1 195 ? 1.319 7.821 14.239 1.00 88.44 195 ASN A CA 1
ATOM 1647 C C . ASN A 1 195 ? 1.860 7.187 12.945 1.00 88.44 195 ASN A C 1
ATOM 1649 O O . ASN A 1 195 ? 2.828 7.693 12.390 1.00 88.44 195 ASN A O 1
ATOM 1653 N N . CYS A 1 196 ? 1.303 6.067 12.470 1.00 87.88 196 CYS A N 1
ATOM 1654 C CA . CYS A 1 196 ? 1.810 5.387 11.278 1.00 87.88 196 CYS A CA 1
ATOM 1655 C C . CYS A 1 196 ? 1.256 5.992 9.985 1.00 87.88 196 CYS A C 1
ATOM 1657 O O . CYS A 1 196 ? 2.000 6.069 9.017 1.00 87.88 196 CYS A O 1
ATOM 1659 N N . LYS A 1 197 ? -0.024 6.394 9.955 1.00 87.12 197 LYS A N 1
ATOM 1660 C CA . LYS A 1 197 ? -0.756 6.941 8.785 1.00 87.12 197 LYS A CA 1
ATOM 1661 C C . LYS A 1 197 ? -0.689 6.120 7.477 1.00 87.12 197 LYS A C 1
ATOM 1663 O O . LYS A 1 197 ? -1.336 6.498 6.504 1.00 87.12 197 LYS A O 1
ATOM 1668 N N . ARG A 1 198 ? 0.031 4.993 7.454 1.00 91.56 198 ARG A N 1
ATOM 1669 C CA . ARG A 1 198 ? 0.208 4.143 6.276 1.00 91.56 198 ARG A CA 1
ATOM 1670 C C . ARG A 1 198 ? -1.090 3.469 5.868 1.00 91.56 198 ARG A C 1
ATOM 1672 O O . ARG A 1 198 ? -1.868 3.027 6.725 1.00 91.56 198 ARG A O 1
ATOM 1679 N N . CYS A 1 199 ? -1.271 3.342 4.562 1.00 93.12 199 CYS A N 1
ATOM 1680 C CA . CYS A 1 199 ? -2.239 2.433 3.967 1.00 93.12 199 CYS A CA 1
ATOM 1681 C C . CYS A 1 199 ? -1.588 1.057 3.776 1.00 93.12 199 CYS A C 1
ATOM 1683 O O . CYS A 1 199 ? -0.399 0.982 3.500 1.00 93.12 199 CYS A O 1
ATOM 1685 N N . PHE A 1 200 ? -2.339 -0.027 3.937 1.00 93.25 200 PHE A N 1
ATOM 1686 C CA . PHE A 1 200 ? -1.879 -1.379 3.622 1.00 93.25 200 PHE A CA 1
ATOM 1687 C C . PHE A 1 200 ? -3.008 -2.191 2.985 1.00 93.25 200 PHE A C 1
ATOM 1689 O O . PHE A 1 200 ? -4.193 -1.879 3.150 1.00 93.25 200 PHE A O 1
ATOM 1696 N N . ILE A 1 201 ? -2.632 -3.252 2.272 1.00 93.06 201 ILE A N 1
ATOM 1697 C CA . ILE A 1 201 ? -3.555 -4.102 1.515 1.00 93.06 201 ILE A CA 1
ATOM 1698 C C . ILE A 1 201 ? -3.826 -5.402 2.274 1.00 93.06 201 ILE A C 1
ATOM 1700 O O . ILE A 1 201 ? -2.910 -6.114 2.690 1.00 93.06 201 ILE A O 1
ATOM 1704 N N . LEU A 1 202 ? -5.100 -5.750 2.441 1.00 90.56 202 LEU A N 1
ATOM 1705 C CA . LEU A 1 202 ? -5.510 -7.048 2.966 1.00 90.56 202 LEU A CA 1
ATOM 1706 C C . LEU A 1 202 ? -5.406 -8.120 1.881 1.00 90.56 202 LEU A C 1
ATOM 1708 O O . LEU A 1 202 ? -6.221 -8.199 0.968 1.00 90.56 202 LEU A O 1
ATOM 1712 N N . THR A 1 203 ? -4.421 -9.001 2.026 1.00 86.31 203 THR A N 1
ATOM 1713 C CA . THR A 1 203 ? -4.209 -10.155 1.135 1.00 86.31 203 THR A CA 1
ATOM 1714 C C . THR A 1 203 ? -4.885 -11.436 1.619 1.00 86.31 203 THR A C 1
ATOM 1716 O O . THR A 1 203 ? -4.914 -12.443 0.911 1.00 86.31 203 THR A O 1
ATOM 1719 N N . SER A 1 204 ? -5.425 -11.420 2.838 1.00 78.81 204 SER A N 1
ATOM 1720 C CA . SER A 1 204 ? -6.106 -12.551 3.463 1.00 78.81 204 SER A CA 1
ATOM 1721 C C . SER A 1 204 ? -7.426 -12.105 4.081 1.00 78.81 204 SER A C 1
ATOM 1723 O O . SER A 1 204 ? -7.644 -10.921 4.328 1.00 78.81 204 SER A O 1
ATOM 1725 N N . ARG A 1 205 ? -8.298 -13.072 4.382 1.00 71.88 205 ARG A N 1
ATOM 1726 C CA . ARG A 1 205 ? -9.579 -12.820 5.063 1.00 71.88 205 ARG A CA 1
ATOM 1727 C C . ARG A 1 205 ? -9.415 -12.427 6.536 1.00 71.88 205 ARG A C 1
ATOM 1729 O O . ARG A 1 205 ? -10.404 -12.112 7.193 1.00 71.88 205 ARG A O 1
ATOM 1736 N N . HIS A 1 206 ? -8.195 -12.459 7.073 1.00 76.00 206 HIS A N 1
ATOM 1737 C CA . HIS A 1 206 ? -7.948 -12.035 8.443 1.00 76.00 206 HIS A CA 1
ATOM 1738 C C . HIS A 1 206 ? -8.146 -10.5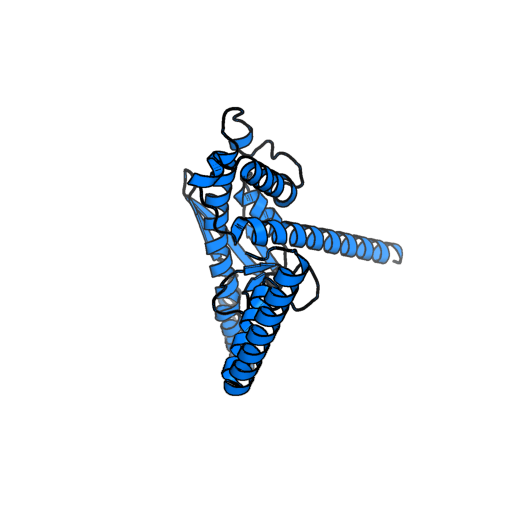25 8.571 1.00 76.00 206 HIS A C 1
ATOM 1740 O O . HIS A 1 206 ? -7.588 -9.738 7.806 1.00 76.00 206 HIS A O 1
ATOM 1746 N N . LYS A 1 207 ? -8.920 -10.121 9.583 1.00 76.81 207 LYS A N 1
ATOM 1747 C CA . LYS A 1 207 ? -9.154 -8.717 9.932 1.00 76.81 207 LYS A CA 1
ATOM 1748 C C . LYS A 1 207 ? -7.899 -8.124 10.577 1.00 76.81 207 LYS A C 1
ATOM 1750 O O . LYS A 1 207 ? -7.819 -7.967 11.790 1.00 76.81 207 LYS A O 1
ATOM 1755 N N . LYS A 1 208 ? -6.885 -7.841 9.763 1.00 85.81 208 LYS A N 1
ATOM 1756 C CA . LYS A 1 208 ? -5.669 -7.152 10.200 1.00 85.81 208 LYS A CA 1
ATOM 1757 C C . LYS A 1 208 ? -5.989 -5.663 10.365 1.00 85.81 208 LYS A C 1
ATOM 1759 O O . LYS A 1 208 ? -6.487 -5.038 9.435 1.00 85.81 208 LYS A O 1
ATOM 1764 N N . GLU A 1 209 ? -5.697 -5.103 11.538 1.00 90.00 209 GLU A N 1
ATOM 1765 C CA . GLU A 1 209 ? -5.921 -3.675 11.841 1.00 90.00 209 GLU A CA 1
ATOM 1766 C C . GLU A 1 209 ? -4.648 -2.814 11.715 1.00 90.00 209 GLU A C 1
ATOM 1768 O O . GLU A 1 209 ? -4.712 -1.585 11.667 1.00 90.00 209 GLU A O 1
ATOM 1773 N N . PHE A 1 210 ? -3.474 -3.445 11.664 1.00 92.31 210 PHE A N 1
ATOM 1774 C CA . PHE A 1 210 ? -2.174 -2.773 11.674 1.00 92.31 210 PHE A CA 1
ATOM 1775 C C . PHE A 1 210 ? -1.360 -3.151 10.439 1.00 92.31 210 PHE A C 1
ATOM 1777 O O . PHE A 1 210 ? -1.390 -4.304 10.019 1.00 92.31 210 PHE A O 1
ATOM 1784 N N . CYS A 1 211 ? -0.559 -2.229 9.897 1.00 90.44 211 CYS A N 1
ATOM 1785 C CA . CYS A 1 211 ? 0.317 -2.536 8.759 1.00 90.44 211 CYS A CA 1
ATOM 1786 C C . CYS A 1 211 ? 1.414 -3.556 9.131 1.00 90.44 211 CYS A C 1
ATOM 1788 O O . CYS A 1 211 ? 1.725 -4.454 8.351 1.00 90.44 211 CYS A O 1
ATOM 1790 N N . CYS A 1 212 ? 1.940 -3.510 10.359 1.00 89.38 212 CYS A N 1
ATOM 1791 C CA . CYS A 1 212 ? 2.992 -4.411 10.833 1.00 89.38 212 CYS A CA 1
ATOM 1792 C C . CYS A 1 212 ? 2.881 -4.721 12.335 1.00 89.38 212 CYS A C 1
ATOM 1794 O O . CYS A 1 212 ? 2.208 -4.012 13.090 1.00 89.38 212 CYS A O 1
ATOM 1796 N N . ARG A 1 213 ? 3.588 -5.770 12.784 1.00 89.69 213 ARG A N 1
ATOM 1797 C CA . ARG A 1 213 ? 3.636 -6.194 14.199 1.00 89.69 213 ARG A CA 1
ATOM 1798 C C . ARG A 1 213 ? 4.143 -5.083 15.123 1.00 89.69 213 ARG A C 1
ATOM 1800 O O . ARG A 1 213 ? 3.630 -4.925 16.225 1.00 89.69 213 ARG A O 1
ATOM 1807 N N . ASN A 1 214 ? 5.089 -4.268 14.653 1.00 92.00 214 ASN A N 1
ATOM 1808 C CA . ASN A 1 214 ? 5.625 -3.147 15.429 1.00 92.00 214 ASN A CA 1
ATOM 1809 C C . ASN A 1 214 ? 4.561 -2.075 15.701 1.00 92.00 214 ASN A C 1
ATOM 1811 O O . ASN A 1 214 ? 4.507 -1.550 16.809 1.00 92.00 214 ASN A O 1
ATOM 1815 N N . CYS A 1 215 ? 3.690 -1.773 14.732 1.00 93.31 215 CYS A N 1
ATOM 1816 C CA . CYS A 1 215 ? 2.582 -0.840 14.949 1.00 93.31 215 CYS A CA 1
ATOM 1817 C C . CYS A 1 215 ? 1.554 -1.397 15.938 1.00 93.31 215 CYS A C 1
ATOM 1819 O O . CYS A 1 215 ? 1.097 -0.654 16.803 1.00 93.31 215 CYS A O 1
ATOM 1821 N N . ALA A 1 216 ? 1.243 -2.696 15.858 1.00 92.44 216 ALA A N 1
ATOM 1822 C CA . ALA A 1 216 ? 0.367 -3.359 16.826 1.00 92.44 216 ALA A CA 1
ATOM 1823 C C . ALA A 1 216 ? 0.947 -3.295 18.250 1.00 92.44 216 ALA A C 1
ATOM 1825 O O . ALA A 1 216 ? 0.253 -2.904 19.185 1.00 92.44 216 ALA A O 1
ATOM 1826 N N . SER A 1 217 ? 2.242 -3.596 18.399 1.00 91.88 217 SER A N 1
ATOM 1827 C CA . SER A 1 217 ? 2.951 -3.538 19.683 1.00 91.88 217 SER A CA 1
ATOM 1828 C C . SER A 1 217 ? 2.981 -2.121 20.266 1.00 91.88 217 SER A C 1
ATOM 1830 O O . SER A 1 217 ? 2.585 -1.922 21.412 1.00 91.88 217 SER A O 1
ATOM 1832 N N . LYS A 1 218 ? 3.348 -1.106 19.468 1.00 92.38 218 LYS A N 1
ATOM 1833 C CA . LYS A 1 218 ? 3.349 0.302 19.907 1.00 92.38 218 LYS A CA 1
ATOM 1834 C C . LYS A 1 218 ? 1.961 0.784 20.319 1.00 92.38 218 LYS A C 1
ATOM 1836 O O . LYS A 1 218 ? 1.825 1.489 21.316 1.00 92.38 218 LYS A O 1
ATOM 1841 N N . TRP A 1 219 ? 0.928 0.405 19.567 1.00 94.38 219 TRP A N 1
ATOM 1842 C CA . TRP A 1 219 ? -0.446 0.733 19.927 1.00 94.38 219 TRP A CA 1
ATOM 1843 C C . TRP A 1 219 ? -0.839 0.075 21.254 1.00 94.38 219 TRP A C 1
ATOM 1845 O O . TRP A 1 219 ? -1.336 0.769 22.135 1.00 94.38 219 TRP A O 1
ATOM 1855 N N . HIS A 1 220 ? -0.542 -1.215 21.439 1.00 90.44 220 HIS A N 1
ATOM 1856 C CA . HIS A 1 220 ? -0.828 -1.932 22.683 1.00 90.44 220 HIS A CA 1
ATOM 1857 C C . HIS A 1 220 ? -0.086 -1.326 23.881 1.00 90.44 220 HIS A C 1
ATOM 1859 O O . HIS A 1 220 ? -0.686 -1.135 24.934 1.00 90.44 2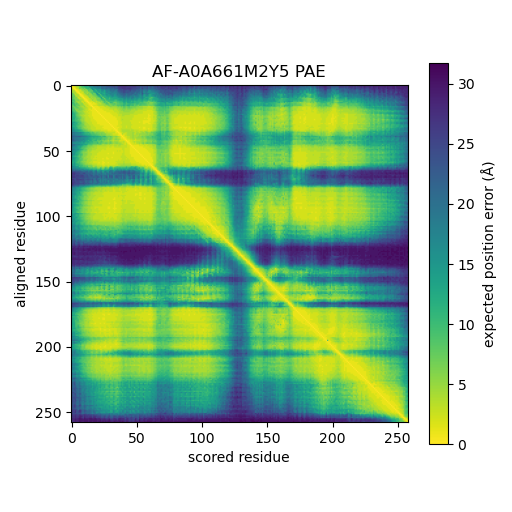20 HIS A O 1
ATOM 1865 N N . GLN A 1 221 ? 1.196 -0.980 23.734 1.00 89.19 221 GLN A N 1
ATOM 1866 C CA . GLN A 1 221 ? 1.962 -0.299 24.784 1.00 89.19 221 GLN A CA 1
ATOM 1867 C C . GLN A 1 221 ? 1.311 1.029 25.178 1.00 89.19 221 GLN A C 1
ATOM 1869 O O . GLN A 1 221 ? 1.139 1.293 26.363 1.00 89.19 221 GLN A O 1
ATOM 1874 N N . LYS A 1 222 ? 0.875 1.829 24.195 1.00 89.50 222 LYS A N 1
ATOM 1875 C CA . LYS A 1 222 ? 0.164 3.092 24.443 1.00 89.50 222 LYS A CA 1
ATOM 1876 C C . LYS A 1 222 ? -1.173 2.870 25.159 1.00 89.50 222 LYS A C 1
ATOM 1878 O O . LYS A 1 222 ? -1.528 3.681 26.004 1.00 89.50 222 LYS A O 1
ATOM 1883 N N . GLN A 1 223 ? -1.913 1.805 24.837 1.00 89.81 223 GLN A N 1
ATOM 1884 C CA . GLN A 1 223 ? -3.158 1.481 25.546 1.00 89.81 223 GLN A CA 1
ATOM 1885 C C . GLN A 1 223 ? -2.889 1.070 26.992 1.00 89.81 223 GLN A C 1
ATOM 1887 O O . GLN A 1 223 ? -3.487 1.652 27.886 1.00 89.81 223 GLN A O 1
ATOM 1892 N N . VAL A 1 224 ? -1.935 0.163 27.227 1.00 88.50 224 VAL A N 1
ATOM 1893 C CA . VAL A 1 224 ? -1.551 -0.260 28.585 1.00 88.50 224 VAL A CA 1
ATOM 1894 C C . VAL A 1 224 ? -1.074 0.930 29.408 1.00 88.50 224 VAL A C 1
ATOM 1896 O O . VAL A 1 224 ? -1.516 1.102 30.531 1.00 88.50 224 VAL A O 1
ATOM 1899 N N . GLN A 1 225 ? -0.248 1.808 28.836 1.00 88.81 225 GLN A N 1
ATOM 1900 C CA . GLN A 1 225 ? 0.199 3.023 29.515 1.00 88.81 225 GLN A CA 1
ATOM 1901 C C . GLN A 1 225 ? -0.963 3.955 29.897 1.00 88.81 225 GLN A C 1
ATOM 1903 O O . GLN A 1 225 ? -0.862 4.659 30.896 1.00 88.81 225 GLN A O 1
ATOM 1908 N N . LYS A 1 226 ? -2.043 3.993 29.105 1.00 89.56 226 LYS A N 1
ATOM 1909 C CA . LYS A 1 226 ? -3.238 4.797 29.400 1.00 89.56 226 LYS A CA 1
ATOM 1910 C C . LYS A 1 226 ? -4.127 4.153 30.463 1.00 89.56 226 LYS A C 1
ATOM 1912 O O . LYS A 1 226 ? -4.679 4.876 31.281 1.00 89.56 226 LYS A O 1
ATOM 1917 N N . THR A 1 227 ? -4.298 2.832 30.423 1.00 93.12 227 THR A N 1
ATOM 1918 C CA . THR A 1 227 ? -5.201 2.101 31.326 1.00 93.12 227 THR A CA 1
ATOM 1919 C C . THR A 1 227 ? -4.555 1.771 32.667 1.00 93.12 227 THR A C 1
ATOM 1921 O O . THR A 1 227 ? -5.241 1.770 33.678 1.00 93.12 227 THR A O 1
ATOM 1924 N N . ASP A 1 228 ? -3.248 1.502 32.675 1.00 90.81 228 ASP A N 1
ATOM 1925 C CA . ASP A 1 228 ? -2.458 1.162 33.860 1.00 90.81 228 ASP A CA 1
ATOM 1926 C C . ASP A 1 228 ? -1.035 1.762 33.771 1.00 90.81 228 ASP A C 1
ATOM 1928 O O . ASP A 1 228 ? -0.058 1.090 33.402 1.00 90.81 228 ASP A O 1
ATOM 1932 N N . PRO A 1 229 ? -0.890 3.063 34.083 1.00 88.25 229 PRO A N 1
ATOM 1933 C CA . PRO A 1 229 ? 0.402 3.738 34.038 1.00 88.25 229 PRO A CA 1
ATOM 1934 C C . PRO A 1 229 ? 1.422 3.162 35.031 1.00 88.25 229 PRO A C 1
ATOM 1936 O O . PRO A 1 229 ? 2.625 3.171 34.750 1.00 88.25 229 PRO A O 1
ATOM 1939 N N . GLU A 1 230 ? 0.972 2.692 36.196 1.00 88.12 230 GLU A N 1
ATOM 1940 C CA . GLU A 1 230 ? 1.851 2.196 37.257 1.00 88.12 230 GLU A CA 1
ATOM 1941 C C . GLU A 1 230 ? 2.361 0.789 36.961 1.00 88.12 230 GLU A C 1
ATOM 1943 O O . GLU A 1 230 ? 3.575 0.567 37.036 1.00 88.12 230 GLU A O 1
ATOM 1948 N N . GLY A 1 231 ? 1.492 -0.125 36.520 1.00 84.88 231 GLY A N 1
ATOM 1949 C CA . GLY A 1 231 ? 1.893 -1.456 36.071 1.00 84.88 231 GLY A CA 1
ATOM 1950 C C . GLY A 1 231 ? 2.812 -1.403 34.852 1.00 84.88 231 GLY A C 1
ATOM 1951 O O . GLY A 1 231 ? 3.809 -2.127 34.798 1.00 84.88 231 GLY A O 1
ATOM 1952 N N . TYR A 1 232 ? 2.588 -0.464 33.924 1.00 85.50 232 TYR A N 1
ATOM 1953 C CA . TYR A 1 232 ? 3.517 -0.217 32.817 1.00 85.50 232 TYR A CA 1
ATOM 1954 C C . TYR A 1 232 ? 4.912 0.204 33.311 1.00 85.50 232 TYR A C 1
ATOM 1956 O O . TYR A 1 232 ? 5.929 -0.335 32.863 1.00 85.50 232 TYR A O 1
ATOM 1964 N N . ARG A 1 233 ? 4.985 1.150 34.261 1.00 87.88 233 ARG A N 1
ATOM 1965 C CA . ARG A 1 233 ? 6.261 1.592 34.854 1.00 87.88 233 ARG A CA 1
ATOM 1966 C C . ARG A 1 233 ? 6.954 0.452 35.600 1.00 87.88 233 ARG A C 1
ATOM 1968 O O . ARG A 1 233 ? 8.164 0.290 35.443 1.00 87.88 233 ARG A O 1
ATOM 1975 N N . ALA A 1 234 ? 6.213 -0.335 36.379 1.00 87.44 234 ALA A N 1
ATOM 1976 C CA . ALA A 1 234 ? 6.740 -1.482 37.112 1.00 87.44 234 ALA A CA 1
ATOM 1977 C C . ALA A 1 234 ? 7.318 -2.543 36.162 1.00 87.44 234 ALA A C 1
ATOM 1979 O O . ALA A 1 234 ? 8.491 -2.889 36.288 1.00 87.44 234 ALA A O 1
ATOM 1980 N N . TYR A 1 235 ? 6.560 -2.947 35.137 1.00 88.44 235 TYR A N 1
ATOM 1981 C CA . TYR A 1 235 ? 7.023 -3.880 34.107 1.00 88.44 235 TYR A CA 1
ATOM 1982 C C . TYR A 1 235 ? 8.324 -3.414 33.439 1.00 88.44 235 TYR A C 1
ATOM 1984 O O . TYR A 1 235 ? 9.266 -4.194 33.282 1.00 88.44 235 TYR A O 1
ATOM 1992 N N . HIS A 1 236 ? 8.409 -2.134 33.058 1.00 85.38 236 HIS A N 1
ATOM 1993 C CA . HIS A 1 236 ? 9.613 -1.602 32.424 1.00 85.38 236 HIS A CA 1
ATOM 1994 C 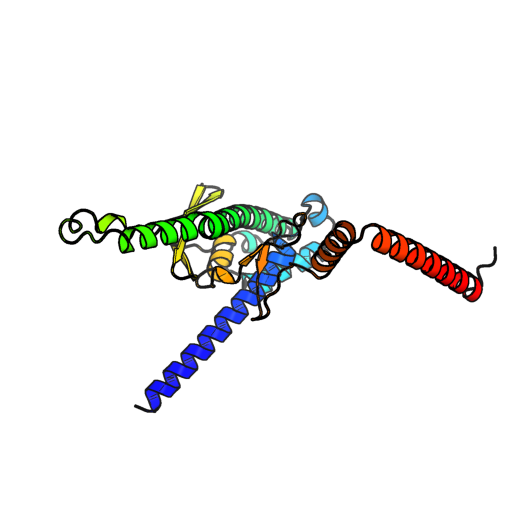C . HIS A 1 236 ? 10.812 -1.552 33.380 1.00 85.38 236 HIS A C 1
ATOM 1996 O O . HIS A 1 236 ? 11.924 -1.855 32.940 1.00 85.38 236 HIS A O 1
ATOM 2002 N N . ARG A 1 237 ? 10.614 -1.223 34.667 1.00 89.94 237 ARG A N 1
ATOM 2003 C CA . ARG A 1 237 ? 11.682 -1.299 35.683 1.00 89.94 237 ARG A CA 1
ATOM 2004 C C . ARG A 1 237 ? 12.258 -2.714 35.759 1.00 89.94 237 ARG A C 1
ATOM 2006 O O . ARG A 1 237 ? 13.467 -2.874 35.577 1.00 89.94 237 ARG A O 1
ATOM 2013 N N . ASP A 1 238 ? 11.400 -3.718 35.906 1.00 90.38 238 ASP A N 1
ATOM 2014 C CA . ASP A 1 238 ? 11.802 -5.125 36.004 1.00 90.38 238 ASP A CA 1
ATOM 2015 C C . ASP A 1 238 ? 12.476 -5.623 34.720 1.00 90.38 238 ASP A C 1
ATOM 2017 O O . ASP A 1 238 ? 13.506 -6.299 34.759 1.00 90.38 238 ASP A O 1
ATOM 2021 N N . TYR A 1 239 ? 11.931 -5.262 33.555 1.00 88.88 239 TYR A N 1
ATOM 2022 C CA . TYR A 1 239 ? 12.500 -5.624 32.258 1.00 88.88 239 TYR A CA 1
ATOM 2023 C C . TYR A 1 239 ? 13.929 -5.088 32.090 1.00 88.88 239 TYR A C 1
ATOM 2025 O O . TYR A 1 239 ? 14.828 -5.823 31.670 1.00 88.88 239 TYR A O 1
ATOM 2033 N N . TYR A 1 240 ? 14.169 -3.816 32.432 1.00 89.62 240 TYR A N 1
ATOM 2034 C CA . TYR A 1 240 ? 15.505 -3.227 32.337 1.00 89.62 240 TYR A CA 1
ATOM 2035 C C . TYR A 1 240 ? 16.482 -3.816 33.358 1.00 89.62 240 TYR A C 1
ATOM 2037 O O . TYR A 1 240 ? 17.654 -3.998 33.015 1.00 89.62 240 TYR A O 1
ATOM 2045 N N . GLN A 1 241 ? 16.024 -4.154 34.567 1.00 90.06 241 GLN A N 1
ATOM 2046 C CA . GLN A 1 241 ? 16.839 -4.865 35.557 1.00 90.06 241 GLN A CA 1
ATOM 2047 C C . GLN A 1 241 ? 17.266 -6.244 35.035 1.00 90.06 241 GLN A C 1
ATOM 2049 O O . GLN A 1 241 ? 18.465 -6.498 34.906 1.00 90.06 241 GLN A O 1
ATOM 2054 N N . LYS A 1 242 ? 16.316 -7.072 34.579 1.00 90.75 242 LYS A N 1
ATOM 2055 C CA . LYS A 1 242 ? 16.602 -8.391 33.981 1.00 90.75 242 LYS A CA 1
ATOM 2056 C C . LYS A 1 242 ? 17.545 -8.292 32.780 1.00 90.75 242 LYS A C 1
ATOM 2058 O O . LYS A 1 242 ? 18.471 -9.087 32.633 1.00 90.75 242 LYS A O 1
ATOM 2063 N N . ARG A 1 243 ? 17.359 -7.288 31.915 1.00 90.44 243 ARG A N 1
ATOM 2064 C CA . ARG A 1 243 ? 18.235 -7.074 30.752 1.00 90.44 243 ARG A CA 1
ATOM 2065 C C . ARG A 1 243 ? 19.664 -6.710 31.162 1.00 90.44 243 ARG A C 1
ATOM 2067 O O . ARG A 1 243 ? 20.605 -7.209 30.545 1.00 90.44 243 ARG A O 1
ATOM 2074 N N . LYS A 1 244 ? 19.843 -5.869 32.187 1.00 90.31 244 LYS A N 1
ATOM 2075 C CA . LYS A 1 244 ? 21.170 -5.543 32.739 1.00 90.31 244 LYS A CA 1
ATOM 2076 C C . LYS A 1 244 ? 21.854 -6.784 33.312 1.00 90.31 244 LYS A C 1
ATOM 2078 O O . LYS A 1 244 ? 23.030 -7.003 33.031 1.00 90.31 244 LYS A O 1
ATOM 2083 N N . GLU A 1 245 ? 21.125 -7.615 34.050 1.00 89.94 245 GLU A N 1
ATOM 2084 C CA . GLU A 1 245 ? 21.651 -8.867 34.606 1.00 89.94 245 GLU A CA 1
ATOM 2085 C C . GLU A 1 245 ? 22.094 -9.848 33.517 1.00 89.94 245 GLU A C 1
ATOM 2087 O O . GLU A 1 245 ? 23.185 -10.410 33.603 1.00 89.94 245 GLU A O 1
ATOM 2092 N N . LEU A 1 246 ? 21.299 -10.013 32.455 1.00 88.56 246 LEU A N 1
ATOM 2093 C CA . LEU A 1 246 ? 21.657 -10.856 31.310 1.00 88.56 246 LEU A CA 1
ATOM 2094 C C . LEU A 1 246 ? 22.913 -10.354 30.589 1.00 88.56 246 LEU A C 1
ATOM 2096 O O . LEU A 1 246 ? 23.770 -11.154 30.223 1.00 88.56 246 LEU A O 1
ATOM 2100 N N . LEU A 1 247 ? 23.045 -9.038 30.401 1.00 87.50 247 LEU A N 1
ATOM 2101 C CA . LEU A 1 247 ? 24.245 -8.443 29.806 1.00 87.50 247 LEU A CA 1
ATOM 2102 C C . LEU A 1 247 ? 25.476 -8.639 30.697 1.00 87.50 247 LEU A C 1
ATOM 2104 O O . LEU A 1 247 ? 26.546 -8.954 30.182 1.00 87.50 247 LEU A O 1
ATOM 2108 N N . LYS A 1 248 ? 25.327 -8.509 32.022 1.00 87.31 248 LYS A N 1
ATOM 2109 C CA . LYS A 1 248 ? 26.405 -8.777 32.984 1.00 87.31 248 LYS A CA 1
ATOM 2110 C C . LYS A 1 248 ? 26.836 -10.245 32.932 1.00 87.31 248 LYS A C 1
ATOM 2112 O O . LYS A 1 248 ? 28.025 -10.512 32.815 1.00 87.31 248 LYS A O 1
ATOM 2117 N N . LYS A 1 249 ? 25.882 -11.185 32.929 1.00 86.06 249 LYS A N 1
ATOM 2118 C CA . LYS A 1 249 ? 26.157 -12.626 32.781 1.00 86.06 249 LYS A CA 1
ATOM 2119 C C . LYS A 1 249 ? 26.870 -12.939 31.467 1.00 86.06 249 LYS A C 1
ATOM 2121 O O . LYS A 1 249 ? 27.858 -13.658 31.492 1.00 86.06 249 LYS A O 1
ATOM 2126 N N . ARG A 1 250 ? 26.425 -12.347 30.350 1.00 83.81 250 ARG A N 1
ATOM 2127 C CA . ARG A 1 250 ? 27.078 -12.500 29.040 1.00 83.81 250 ARG A CA 1
ATOM 2128 C C . ARG A 1 250 ? 28.522 -12.002 29.052 1.00 83.81 250 ARG A C 1
ATOM 2130 O O . ARG A 1 250 ? 29.397 -12.726 28.606 1.00 83.81 250 ARG A O 1
ATOM 2137 N N . ARG A 1 251 ? 28.785 -10.824 29.625 1.00 80.38 251 ARG A N 1
ATOM 2138 C CA . ARG A 1 251 ? 30.152 -10.291 29.758 1.00 80.38 251 ARG A CA 1
ATOM 2139 C C . ARG A 1 251 ? 31.054 -11.199 30.596 1.00 80.38 251 ARG A C 1
ATOM 2141 O O . ARG A 1 251 ? 32.163 -11.484 30.170 1.00 80.38 251 ARG A O 1
ATOM 2148 N N . MET A 1 252 ? 30.553 -11.721 31.720 1.00 74.69 252 MET A N 1
ATOM 2149 C CA . MET A 1 252 ? 31.328 -12.655 32.549 1.00 74.69 252 MET A CA 1
ATOM 2150 C C . MET A 1 252 ? 31.554 -14.015 31.870 1.00 74.69 252 MET A C 1
ATOM 2152 O O . MET 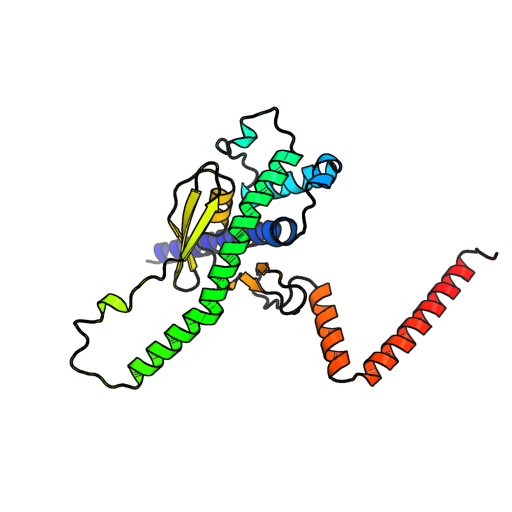A 1 252 ? 32.585 -14.635 32.098 1.00 74.69 252 MET A O 1
ATOM 2156 N N . SER A 1 253 ? 30.635 -14.478 31.012 1.00 69.44 253 SER A N 1
ATOM 2157 C CA . SER A 1 253 ? 30.816 -15.713 30.229 1.00 69.44 253 SER A CA 1
ATOM 2158 C C . SER A 1 253 ? 31.702 -15.548 28.991 1.00 69.44 253 SER A C 1
ATOM 2160 O O . SER A 1 253 ? 32.223 -16.536 28.489 1.00 69.44 253 SER A O 1
ATOM 2162 N N . SER A 1 254 ? 31.860 -14.325 28.477 1.00 67.69 254 SER A N 1
ATOM 2163 C CA . SER A 1 254 ? 32.651 -14.030 27.274 1.00 67.69 254 SER A CA 1
ATOM 2164 C C . SER A 1 254 ? 34.131 -13.758 27.561 1.00 67.69 254 SER A C 1
ATOM 2166 O O . SER A 1 254 ? 34.871 -13.478 26.628 1.00 67.69 254 SER A O 1
ATOM 2168 N N . GLY A 1 255 ? 34.573 -13.824 28.822 1.00 56.78 255 GLY A N 1
ATOM 2169 C CA . GLY A 1 255 ? 35.983 -13.630 29.178 1.00 56.78 255 GLY A CA 1
ATOM 2170 C C . GLY A 1 255 ? 36.518 -12.211 28.947 1.00 56.78 255 GLY A C 1
ATOM 2171 O O . GLY A 1 255 ? 37.717 -11.997 29.081 1.00 56.78 255 GLY A O 1
ATOM 2172 N N . GLU A 1 256 ? 35.663 -11.227 28.650 1.00 53.47 256 GLU A N 1
ATOM 2173 C CA . GLU A 1 256 ? 36.033 -9.806 28.659 1.00 53.47 256 GLU A CA 1
ATOM 2174 C C . GLU A 1 256 ? 36.064 -9.297 30.108 1.00 53.47 256 GLU A C 1
ATOM 2176 O O . GLU A 1 256 ? 35.237 -8.486 30.536 1.00 53.47 256 GLU A O 1
ATOM 2181 N N . ASN A 1 257 ? 37.019 -9.803 30.885 1.00 46.62 257 ASN A N 1
ATOM 2182 C CA . ASN A 1 257 ? 37.499 -9.080 32.051 1.00 46.62 257 ASN A CA 1
ATOM 2183 C C . ASN A 1 257 ? 38.490 -8.032 31.536 1.00 46.62 257 ASN A C 1
ATOM 2185 O O . ASN A 1 257 ? 39.542 -8.376 31.002 1.00 46.62 257 ASN A O 1
ATOM 2189 N N . ARG A 1 258 ? 38.102 -6.758 31.643 1.00 46.50 258 ARG A N 1
ATOM 2190 C CA . ARG A 1 258 ? 39.078 -5.668 31.729 1.00 46.50 258 ARG A CA 1
ATOM 2191 C C . ARG A 1 258 ? 39.904 -5.829 32.995 1.00 46.50 258 ARG A C 1
ATOM 2193 O O . ARG A 1 258 ? 39.295 -6.223 34.016 1.00 46.50 258 ARG A O 1
#

Foldseek 3Di:
DVVVVVVVVVVVVVVVVVLLLLLVLLQLCQLPQQLDDDDLVCLVVCVVVLVVLLVSCCCSLVVVDPLPPAPVVVDPPDDSSVVSVVLSVQVNLQVVQVVVVLVCCVPPVVVVLVVVVVVVVVDPDDDDPPVPPVPNPPQPWDWRWTDDVHIDIWTWGQPPQFIATDDDDRYSVVSVCVSRHGHGSVQWAQAPQPVSRGIGGNSDPDPDRHSDPVSVVVVVLVVCCVVPVPVSVVVVVVVVVVVVVVVVVVCVVVPPDD

Sequence (258 aa):
MKTQKVRRKKDSIKADKRLKTKAKRLSVIVDEFLEVDIDRNKLSKDHEKTERLLNLLVDNLWEGKHSNTDFYWLYEDIPKSEIVSKCYERLSEFWAQFKRNLFDHREKILPLRAKLKSKEKSENIDSKIEEYSDNINDEQLYFISVKYHFEKQITVTFENDEIHFVQLGKDVVDAFIELINGLPASIFKKCKYENCKRCFILTSRHKKEFCCRNCASKWHQKQVQKTDPEGYRAYHRDYYQKRKELLKKRRMSSGENR

pLDDT: mean 77.1, std 15.94, range [36.94, 94.69]

Mean predicted aligned error: 11.99 Å

Nearest PDB structures (foldseek):
  6bn5-assembly2_B  TM=5.704E-01  e=6.648E+00  Homo sapiens

Secondary structure (DSSP, 8-state):
-HHHHHHHHHHHHHHHHHHHHHHHHHHHHIIIIITS---HHHHTT-HHHHHHHHHHHHHHHSTT---TT-TTTT-TTS-HHHHHHHHHHHHHHHHHHHHHHHHHIIIIIHHHHHHHHHHHTTS---SSTTSSGGGTT---PEEEEEESSSEEEEEEEEETTEEEEE----SHHHHHHHHHTT-BGGGEEE-SSTTT--EEE--SSS---SSSHHHHHHHHHHHHHHH-HHHHHHHHHHHHHHHHHHHHHHHHHTT---

Radius of gyration: 25.33 Å; Cα contacts (8 Å, |Δi|>4): 228; chains: 1; bounding box: 86×47×62 Å

Solvent-accessible surface area (backbone atoms only — not comparable to full-atom values): 14948 Å² total; per-residue (Å²): 117,73,69,61,58,55,50,56,53,52,53,52,52,51,49,52,52,51,52,49,51,36,39,44,28,49,28,50,47,38,61,71,54,64,66,42,91,79,60,65,86,48,30,77,76,33,60,67,61,33,51,52,52,45,50,50,44,36,49,44,56,45,70,66,42,81,62,94,61,32,78,67,74,77,42,89,83,63,57,68,40,56,55,49,46,53,50,48,53,55,47,42,56,44,47,55,48,50,52,49,53,55,49,46,43,61,70,52,46,50,55,49,54,52,52,51,57,53,48,58,72,69,50,87,70,81,91,74,69,81,86,59,57,82,70,78,68,67,77,69,75,40,79,41,76,41,84,60,105,54,84,44,79,39,44,38,37,78,55,98,53,27,29,46,66,71,83,88,76,63,42,76,60,43,43,47,46,62,54,48,47,73,40,53,55,79,37,58,39,66,26,69,32,81,90,64,71,38,65,37,56,53,68,55,94,66,89,74,57,46,78,44,72,68,46,47,50,54,43,51,52,55,49,43,44,70,79,38,52,63,61,46,51,50,53,51,53,51,51,53,51,54,50,52,52,52,52,52,51,50,39,69,72,64,68,68,74,128